Protein AF-A0A699ZR31-F1 (afdb_monomer)

Foldseek 3Di:
DDDDPDDDQPDFWKKWWFDDPPPDDTWIFDFQAWDADPVRFTKTKTFTWAFCCRAPCNPVGDRQEIATELDIDMDGPVRTPDIDTEHEDDDPPDPVCVVVVVVVVVVQVVQQVVCVVVVHDGHHYYYFHADRVVSDTHGDDPCSPVSSPSDDDDDPDQADQKFADPPQQFIDHNNDTAGAFDKDFADPCPCVVVVDDPPPPPDDDDDDDDDDDDDDDDDDDDDDDDDDDDDDDDDDDDPPPPPPPDDVVVVPPPDPDDDCVPDDGTWMWGFHGFDWDDDDPPDPPGTGGPDTDIGTDADLVNVHPVRNVVDDPPHD

Mean predicted aligned error: 16.95 Å

Nearest PDB structures (foldseek):
  3av6-assembly1_A  TM=6.105E-01  e=1.374E-11  Mus musculus
  4da4-assembly2_B  TM=6.032E-01  e=4.519E-11  Mus musculus
  6w8v-assembly1_B  TM=5.842E-01  e=1.573E-10  Mus musculus
  6w8w-assembly1_B  TM=5.924E-01  e=2.339E-10  Mus musculus
  3av4-assembly1_A  TM=5.944E-01  e=1.327E-10  Mus musculus

InterPro domains:
  IPR043151 Bromo adjacent homology (BAH) domain superfamily [G3DSA:2.30.30.490] (17-151)
  IPR043151 Bromo adjacent homology (BAH) domain superfamily [G3DSA:2.30.30.490] (169-316)

Solvent-accessible surface area (backbone atoms only — not comparable to full-atom values): 20179 Å² total; per-residue (Å²): 133,89,79,79,79,78,88,73,80,89,71,83,45,62,22,43,30,35,82,55,64,95,91,54,81,60,50,31,18,40,69,34,23,76,50,63,50,99,83,68,48,52,32,32,33,30,32,37,34,41,49,28,59,81,44,90,54,25,91,79,34,55,96,40,41,33,27,39,44,92,53,68,47,78,44,56,51,86,58,54,70,43,78,44,49,34,40,80,59,85,75,81,98,45,78,91,48,48,68,56,54,52,52,53,51,50,52,51,51,53,55,31,52,56,25,52,77,69,74,42,82,54,64,33,35,31,62,36,26,47,44,77,96,74,67,41,82,39,78,62,61,87,67,77,79,67,41,86,74,46,58,78,80,73,77,77,74,77,60,52,64,63,33,47,37,79,95,46,52,22,34,31,45,70,65,44,78,46,42,59,70,38,79,44,82,39,62,62,63,79,61,50,79,80,69,52,79,84,70,81,78,76,88,72,82,82,86,82,92,80,80,90,80,87,88,77,86,83,87,83,82,87,82,87,89,87,84,88,86,88,90,81,87,83,91,80,88,77,86,75,85,66,79,78,74,76,55,71,81,68,78,76,62,90,70,90,60,90,72,70,87,82,70,67,68,68,37,40,28,29,34,65,43,46,35,65,55,80,83,56,102,83,52,90,85,66,54,43,69,65,47,74,43,68,48,77,46,58,40,38,60,77,77,32,73,74,43,42,80,74,51,63,99,83,52,90

Organism: Haematococcus lacustris (NCBI:txid44745)

Structure (mmCIF, N/CA/C/O backbone):
data_AF-A0A699ZR31-F1
#
_entry.id   AF-A0A699ZR31-F1
#
loop_
_atom_site.group_PDB
_atom_site.id
_atom_site.type_symbol
_atom_site.label_atom_id
_atom_site.label_alt_id
_atom_site.label_comp_id
_atom_site.label_asym_id
_atom_site.label_entity_id
_atom_site.label_seq_id
_atom_site.pdbx_PDB_ins_code
_atom_site.Cartn_x
_atom_site.Cartn_y
_atom_site.Cartn_z
_atom_site.occupancy
_atom_site.B_iso_or_equiv
_atom_site.auth_seq_id
_atom_site.auth_comp_id
_atom_site.auth_asym_id
_atom_site.auth_atom_id
_atom_site.pdbx_PDB_model_num
ATOM 1 N N . GLY A 1 1 ? -6.402 33.933 21.204 1.00 29.50 1 GLY A N 1
ATOM 2 C CA . GLY A 1 1 ? -6.632 33.373 22.548 1.00 29.50 1 GLY A CA 1
ATOM 3 C C . GLY A 1 1 ? -6.640 31.871 22.426 1.00 29.50 1 GLY A C 1
ATOM 4 O O . GLY A 1 1 ? -7.483 31.347 21.717 1.00 29.50 1 GLY A O 1
ATOM 5 N N . VAL A 1 2 ? -5.643 31.205 23.001 1.00 32.38 2 VAL A N 1
ATOM 6 C CA . VAL A 1 2 ? -5.420 29.764 22.837 1.00 32.38 2 VAL A CA 1
ATOM 7 C C . VAL A 1 2 ? -6.314 29.024 23.829 1.00 32.38 2 VAL A C 1
ATOM 9 O O . VAL A 1 2 ? -6.055 29.036 25.029 1.00 32.38 2 VAL A O 1
ATOM 12 N N . GLY A 1 3 ? -7.396 28.427 23.333 1.00 27.72 3 GLY A N 1
ATOM 13 C CA . GLY A 1 3 ? -8.232 27.523 24.114 1.00 27.72 3 GLY A CA 1
ATOM 14 C C . GLY A 1 3 ? -7.560 26.158 24.217 1.00 27.72 3 GLY A C 1
ATOM 15 O O . GLY A 1 3 ? -7.532 25.410 23.243 1.00 27.72 3 GLY A O 1
ATOM 16 N N . GLN A 1 4 ? -7.011 25.850 25.391 1.00 27.86 4 GLN A N 1
ATOM 17 C CA . GLN A 1 4 ? -6.598 24.503 25.778 1.00 27.86 4 GLN A CA 1
ATOM 18 C C . GLN A 1 4 ? -7.805 23.558 25.720 1.00 27.86 4 GLN A C 1
ATOM 20 O O . GLN A 1 4 ? -8.707 23.644 26.550 1.00 27.86 4 GLN A O 1
ATOM 25 N N . LEU A 1 5 ? -7.796 22.612 24.781 1.00 34.84 5 LEU A N 1
ATOM 26 C CA . LEU A 1 5 ? -8.434 21.322 25.022 1.00 34.84 5 LEU A CA 1
ATOM 27 C C . LEU A 1 5 ? -7.479 20.538 25.923 1.00 34.84 5 LEU A C 1
ATOM 29 O O . LEU A 1 5 ? -6.328 20.293 25.563 1.00 34.84 5 LEU A O 1
ATOM 33 N N . GLY A 1 6 ? -7.935 20.262 27.142 1.00 26.97 6 GLY A N 1
ATOM 34 C CA . GLY A 1 6 ? -7.134 19.671 28.202 1.00 26.97 6 GLY A CA 1
ATOM 35 C C . GLY A 1 6 ? -6.465 18.352 27.809 1.00 26.97 6 GLY A C 1
ATOM 36 O O . GLY A 1 6 ? -7.077 17.480 27.202 1.00 26.97 6 GLY A O 1
ATOM 37 N N . GLY A 1 7 ? -5.206 18.228 28.233 1.00 29.88 7 GLY A N 1
ATOM 38 C CA . GLY A 1 7 ? -4.599 16.977 28.683 1.00 29.88 7 GLY A CA 1
ATOM 39 C C . GLY A 1 7 ? -4.535 15.820 27.689 1.00 29.88 7 GLY A C 1
ATOM 40 O O . GLY A 1 7 ? -5.303 14.873 27.807 1.00 29.88 7 GLY A O 1
ATOM 41 N N . ALA A 1 8 ? -3.559 15.872 26.780 1.00 26.31 8 ALA A N 1
ATOM 42 C CA . ALA A 1 8 ? -2.624 14.790 26.426 1.00 26.31 8 ALA A CA 1
ATOM 43 C C . ALA A 1 8 ? -2.130 14.988 24.986 1.00 26.31 8 ALA A C 1
ATOM 45 O O . ALA A 1 8 ? -2.915 15.158 24.057 1.00 26.31 8 ALA A O 1
ATOM 46 N N . CYS A 1 9 ? -0.813 14.933 24.814 1.00 27.88 9 CYS A N 1
ATOM 47 C CA . CYS A 1 9 ? -0.149 14.808 23.520 1.00 27.88 9 CYS A CA 1
ATOM 48 C C . CYS A 1 9 ? -0.797 13.657 22.710 1.00 27.88 9 CYS A C 1
ATOM 50 O O . CYS A 1 9 ? -0.996 12.587 23.295 1.00 27.88 9 CYS A O 1
ATOM 52 N N . PRO A 1 10 ? -1.136 13.804 21.412 1.00 36.28 10 PRO A N 1
ATOM 53 C CA . PRO A 1 10 ? -1.702 12.723 20.605 1.00 36.28 10 PRO A CA 1
ATOM 54 C C . PRO A 1 10 ? -0.587 11.758 20.170 1.00 36.28 10 PRO A C 1
ATOM 56 O O . PRO A 1 10 ? -0.308 11.571 18.992 1.00 36.28 10 PRO A O 1
ATOM 59 N N . ALA A 1 11 ? 0.094 11.160 21.143 1.00 35.00 11 ALA A N 1
ATOM 60 C CA . ALA A 1 11 ? 1.033 10.079 20.923 1.00 35.00 11 ALA A CA 1
ATOM 61 C C . ALA A 1 11 ? 0.248 8.763 20.974 1.00 35.00 11 ALA A C 1
ATOM 63 O O . ALA A 1 11 ? -0.214 8.381 22.040 1.00 35.00 11 ALA A O 1
ATOM 64 N N . GLN A 1 12 ? 0.096 8.113 19.816 1.00 39.59 12 GLN A N 1
ATOM 65 C CA . GLN A 1 12 ? -0.286 6.704 19.632 1.00 39.59 12 GLN A CA 1
ATOM 66 C C . GLN A 1 12 ? -1.601 6.235 20.304 1.00 39.59 12 GLN A C 1
ATOM 68 O O . GLN A 1 12 ? -1.727 6.136 21.517 1.00 39.59 12 GLN A O 1
ATOM 73 N N . GLY A 1 13 ? -2.575 5.817 19.485 1.00 40.84 13 GLY A N 1
ATOM 74 C CA . GLY A 1 13 ? -3.642 4.910 19.943 1.00 40.84 13 GLY A CA 1
ATOM 75 C C . GLY A 1 13 ? -5.073 5.450 19.987 1.00 40.84 13 GLY A C 1
ATOM 76 O O . GLY A 1 13 ? -5.959 4.783 20.522 1.00 40.84 13 GLY A O 1
ATOM 77 N N . ARG A 1 14 ? -5.341 6.628 19.410 1.00 52.25 14 ARG A N 1
ATOM 78 C CA . ARG A 1 14 ? -6.716 7.108 19.189 1.00 52.25 14 ARG A CA 1
ATOM 79 C C . ARG A 1 14 ? -7.137 6.821 17.753 1.00 52.25 14 ARG A C 1
ATOM 81 O O . ARG A 1 14 ? -6.579 7.394 16.818 1.00 52.25 14 ARG A O 1
ATOM 88 N N . CYS A 1 15 ? -8.101 5.918 17.601 1.00 57.34 15 CYS A N 1
ATOM 89 C CA . CYS A 1 15 ? -8.684 5.570 16.317 1.00 57.34 15 CYS A CA 1
ATOM 90 C C . CYS A 1 15 ? -10.017 6.303 16.133 1.00 57.34 15 CYS A C 1
ATOM 92 O O . CYS A 1 15 ? -10.806 6.457 17.064 1.00 57.34 15 CYS A O 1
ATOM 94 N N . TRP A 1 16 ? -10.203 6.830 14.935 1.00 73.56 16 TRP A N 1
ATOM 95 C CA . TRP A 1 16 ? -11.377 7.534 14.455 1.00 73.56 16 TRP A CA 1
ATOM 96 C C . TRP A 1 16 ? -12.433 6.544 13.971 1.00 73.56 16 TRP A C 1
ATOM 98 O O . TRP A 1 16 ? -12.073 5.493 13.448 1.00 73.56 16 TRP A O 1
ATOM 108 N N . THR A 1 17 ? -13.712 6.896 14.107 1.00 65.31 17 THR A N 1
ATOM 109 C CA . THR A 1 17 ? -14.836 6.166 13.503 1.00 65.31 17 THR A CA 1
ATOM 110 C C . THR A 1 17 ? -15.733 7.122 12.721 1.00 65.31 17 THR A C 1
ATOM 112 O O . THR A 1 17 ? -15.999 8.233 13.189 1.00 65.31 17 THR A O 1
ATOM 115 N N . HIS A 1 18 ? -16.220 6.686 11.560 1.00 56.81 18 HIS A N 1
ATOM 116 C CA . HIS A 1 18 ? -17.206 7.405 10.747 1.00 56.81 18 HIS A CA 1
ATOM 117 C C . HIS A 1 18 ? -18.495 6.594 10.620 1.00 56.81 18 HIS A C 1
ATOM 119 O O . HIS A 1 18 ? -18.428 5.367 10.474 1.00 56.81 18 HIS A O 1
ATOM 125 N N . PRO A 1 19 ? -19.672 7.239 10.636 1.00 54.34 19 PRO A N 1
ATOM 126 C CA . PRO A 1 19 ? -20.915 6.545 10.349 1.00 54.34 19 PRO A CA 1
ATOM 127 C C . PRO A 1 19 ? -20.984 6.192 8.856 1.00 54.34 19 PRO A C 1
ATOM 129 O O . PRO A 1 19 ? -20.661 7.007 7.995 1.00 54.34 19 PRO A O 1
ATOM 132 N N . VAL A 1 20 ? -21.423 4.979 8.531 1.00 58.03 20 VAL A N 1
ATOM 133 C CA . VAL A 1 20 ? -21.621 4.536 7.142 1.00 58.03 20 VAL A CA 1
ATOM 134 C C . VAL A 1 20 ? -23.099 4.187 6.931 1.00 58.03 20 VAL A C 1
ATOM 136 O O . VAL A 1 20 ? -23.840 3.974 7.893 1.00 58.03 20 VAL A O 1
ATOM 139 N N . GLN A 1 21 ? -23.551 4.193 5.672 1.00 50.06 21 GLN A N 1
ATOM 140 C CA . GLN A 1 21 ? -24.900 3.778 5.271 1.00 50.06 21 GLN A CA 1
ATOM 141 C C . GLN A 1 21 ? -25.250 2.386 5.838 1.00 50.06 21 GLN A C 1
ATOM 143 O O . GLN A 1 21 ? -24.371 1.543 6.028 1.00 50.06 21 GLN A O 1
ATOM 148 N N . GLN A 1 22 ? -26.539 2.142 6.116 1.00 41.38 22 GLN A N 1
ATOM 149 C CA . GLN A 1 22 ? -27.013 0.893 6.729 1.00 41.38 22 GLN A CA 1
ATOM 150 C C . GLN A 1 22 ? -26.474 -0.347 5.999 1.00 41.38 22 GLN A C 1
ATOM 152 O O . GLN A 1 22 ? -26.717 -0.528 4.808 1.00 41.38 22 GLN A O 1
ATOM 157 N N . GLY A 1 23 ? -25.773 -1.211 6.739 1.00 52.81 23 GLY A N 1
ATOM 158 C CA . GLY A 1 23 ? -25.235 -2.480 6.241 1.00 52.81 23 GLY A CA 1
ATOM 159 C C . GLY A 1 23 ? -23.750 -2.470 5.862 1.00 52.81 23 GLY A C 1
ATOM 160 O O . GLY A 1 23 ? -23.237 -3.522 5.492 1.00 52.81 23 GLY A O 1
ATOM 161 N N . GLN A 1 24 ? -23.046 -1.337 5.971 1.00 60.16 24 GLN A N 1
ATOM 162 C CA . GLN A 1 24 ? -21.591 -1.277 5.798 1.00 60.16 24 GLN A CA 1
ATOM 163 C C . GLN A 1 24 ? -20.848 -1.160 7.135 1.00 60.16 24 GLN A C 1
ATOM 165 O O . GLN A 1 24 ? -21.293 -0.500 8.074 1.00 60.16 24 GLN A O 1
ATOM 170 N N . GLU A 1 25 ? -19.695 -1.824 7.194 1.00 68.62 25 GLU A N 1
ATOM 171 C CA . GLU A 1 25 ? -18.727 -1.744 8.286 1.00 68.62 25 GLU A CA 1
ATOM 172 C C . GLU A 1 25 ? -18.271 -0.281 8.481 1.00 68.62 25 GLU A C 1
ATOM 174 O O . GLU A 1 25 ? -17.916 0.367 7.493 1.00 68.62 25 GLU A O 1
ATOM 179 N N . PRO A 1 26 ? -18.271 0.264 9.715 1.00 82.19 26 PRO A N 1
ATOM 180 C CA . PRO A 1 26 ? -17.892 1.654 9.936 1.00 82.19 26 PRO A CA 1
ATOM 181 C C . PRO A 1 26 ? -16.422 1.892 9.580 1.00 82.19 26 PRO A C 1
ATOM 183 O O . PRO A 1 26 ? -15.545 1.111 9.971 1.00 82.19 26 PRO A O 1
ATOM 186 N N . GLU A 1 27 ? -16.142 2.990 8.874 1.00 88.38 27 GLU A N 1
ATOM 187 C CA . GLU A 1 27 ? -14.765 3.367 8.555 1.00 88.38 27 GLU A CA 1
ATOM 188 C C . GLU A 1 27 ? -14.011 3.674 9.843 1.00 88.38 27 GLU A C 1
ATOM 190 O O . GLU A 1 27 ? -14.521 4.338 10.753 1.00 88.38 27 GLU A O 1
ATOM 195 N N . ARG A 1 28 ? -12.779 3.176 9.908 1.00 91.56 28 ARG A N 1
ATOM 196 C CA . ARG A 1 28 ? -11.874 3.379 11.030 1.00 91.56 28 ARG A CA 1
ATOM 197 C C . ARG A 1 28 ? -10.557 3.920 10.519 1.00 91.56 28 ARG A C 1
ATOM 199 O O . ARG A 1 28 ? -10.150 3.638 9.396 1.00 91.56 28 ARG A O 1
ATOM 206 N N . GLY A 1 29 ? -9.861 4.688 11.344 1.00 92.44 29 GLY A N 1
ATOM 207 C CA . GLY A 1 29 ? -8.558 5.191 10.937 1.00 92.44 29 GLY A CA 1
ATOM 208 C C . GLY A 1 29 ? -7.736 5.808 12.050 1.00 92.44 29 GLY A C 1
ATOM 209 O O . GLY A 1 29 ? -8.236 6.073 13.138 1.00 92.44 29 GLY A O 1
ATOM 210 N N . LEU A 1 30 ? -6.451 6.016 11.799 1.00 91.56 30 LEU A N 1
ATOM 211 C CA . LEU A 1 30 ? -5.552 6.715 12.710 1.00 91.56 30 LEU A CA 1
ATOM 212 C C . LEU A 1 30 ? -5.557 8.201 12.373 1.00 91.56 30 LEU A C 1
ATOM 214 O O . LEU A 1 30 ? -5.392 8.571 11.213 1.00 91.56 30 LEU A O 1
ATOM 218 N N . VAL A 1 31 ? -5.718 9.053 13.383 1.00 91.06 31 VAL A N 1
ATOM 219 C CA . VAL A 1 31 ? -5.594 10.503 13.194 1.00 91.06 31 VAL A CA 1
ATOM 220 C C . VAL A 1 31 ? -4.148 10.833 12.822 1.00 91.06 31 VAL A C 1
ATOM 222 O O . VAL A 1 31 ? -3.224 10.498 13.561 1.00 91.06 31 VAL A O 1
ATOM 225 N N . VAL A 1 32 ? -3.971 11.483 11.673 1.00 90.44 32 VAL A N 1
ATOM 226 C CA . VAL A 1 32 ? -2.674 11.917 11.140 1.00 90.44 32 VAL A CA 1
ATOM 227 C C . VAL A 1 32 ? -2.426 13.382 11.467 1.00 90.44 32 VAL A C 1
ATOM 229 O O . VAL A 1 32 ? -1.386 13.729 12.020 1.00 90.44 32 VAL A O 1
ATOM 232 N N . SER A 1 33 ? -3.399 14.241 11.159 1.00 90.69 33 SER A N 1
ATOM 233 C CA . SER A 1 33 ? -3.297 15.683 11.373 1.00 90.69 33 SER A CA 1
ATOM 234 C C . SER A 1 33 ? -4.668 16.297 11.657 1.00 90.69 33 SER A C 1
ATOM 236 O O . SER A 1 33 ? -5.699 15.775 11.231 1.00 90.69 33 SER A O 1
ATOM 238 N N . LEU A 1 34 ? -4.677 17.412 12.384 1.00 92.12 34 LEU A N 1
ATOM 239 C CA . LEU A 1 34 ? -5.849 18.242 12.658 1.00 92.12 34 LEU A CA 1
ATOM 240 C C . LEU A 1 34 ? -5.527 19.661 12.203 1.00 92.12 34 LEU A C 1
ATOM 242 O O . LEU A 1 34 ? -4.498 20.209 12.595 1.00 92.12 34 LEU A O 1
ATOM 246 N N . PHE A 1 35 ? -6.396 20.260 11.397 1.00 91.69 35 PHE A N 1
ATOM 247 C CA . PHE A 1 35 ? -6.149 21.581 10.822 1.00 91.69 35 PHE A CA 1
ATOM 248 C C . PHE A 1 35 ? -7.455 22.341 10.575 1.00 91.69 35 PHE A C 1
ATOM 250 O O . PHE A 1 35 ? -8.548 21.803 10.749 1.00 91.69 35 PHE A O 1
ATOM 257 N N . GLN A 1 36 ? -7.337 23.614 10.207 1.00 95.31 36 GLN A N 1
ATOM 258 C CA . GLN A 1 36 ? -8.435 24.400 9.653 1.00 95.31 36 GLN A CA 1
ATOM 259 C C . GLN A 1 36 ? -8.143 24.677 8.186 1.00 95.31 36 GLN A C 1
ATOM 261 O O . GLN A 1 36 ? -6.998 24.969 7.836 1.00 95.31 36 GLN A O 1
ATOM 266 N N . ASP A 1 37 ? -9.153 24.550 7.335 1.00 92.19 37 ASP A N 1
ATOM 267 C CA . ASP A 1 37 ? -9.020 24.942 5.937 1.00 92.19 37 ASP A CA 1
ATOM 268 C C . ASP A 1 37 ? -9.179 26.465 5.758 1.00 92.19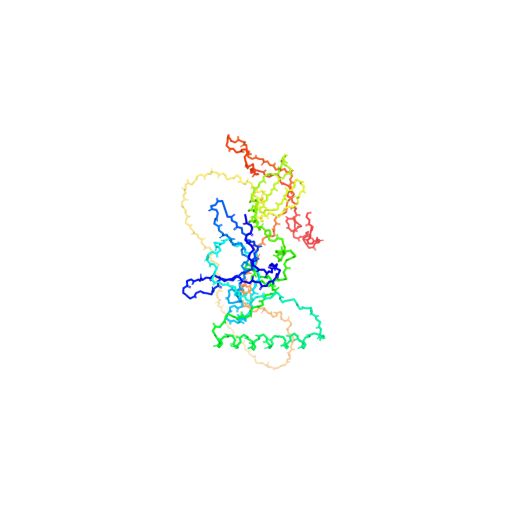 37 ASP A C 1
ATOM 270 O O . ASP A 1 37 ? -9.367 27.218 6.717 1.00 92.19 37 ASP A O 1
ATOM 274 N N . ALA A 1 38 ? -9.104 26.935 4.511 1.00 92.69 38 ALA A N 1
ATOM 275 C CA . ALA A 1 38 ? -9.246 28.354 4.183 1.00 92.69 38 ALA A CA 1
ATOM 276 C C . ALA A 1 38 ? -10.633 28.939 4.522 1.00 92.69 38 ALA A C 1
ATOM 278 O O . ALA A 1 38 ? -10.783 30.157 4.551 1.00 92.69 38 ALA A O 1
ATOM 279 N N . SER A 1 39 ? -11.635 28.090 4.771 1.00 94.12 39 SER A N 1
ATOM 280 C CA . SER A 1 39 ? -12.981 28.483 5.196 1.00 94.12 39 SER A CA 1
ATOM 281 C C . SER A 1 39 ? -13.166 28.450 6.720 1.00 94.12 39 SER A C 1
ATOM 283 O O . SER A 1 39 ? -14.286 28.573 7.207 1.00 94.12 39 SER A O 1
ATOM 285 N N . GLU A 1 40 ? -12.072 28.285 7.475 1.00 93.75 40 GLU A N 1
ATOM 286 C CA . GLU A 1 40 ? -12.044 28.107 8.934 1.00 93.75 40 GLU A CA 1
ATOM 287 C C . GLU A 1 40 ? -12.742 26.825 9.429 1.00 93.75 40 GLU A C 1
ATOM 289 O O . GLU A 1 40 ? -12.925 26.620 10.639 1.00 93.75 40 GLU A O 1
ATOM 294 N N . GLN A 1 41 ? -13.087 25.908 8.520 1.00 95.75 41 GLN A N 1
ATOM 295 C CA . GLN A 1 41 ? -13.695 24.636 8.874 1.00 95.75 41 GLN A CA 1
ATOM 296 C C . GLN A 1 41 ? -12.646 23.721 9.511 1.00 95.75 41 GLN A C 1
ATOM 298 O O . GLN A 1 41 ? -11.534 23.567 9.010 1.00 95.75 41 GLN A O 1
ATOM 303 N N . LYS A 1 42 ? -12.993 23.100 10.645 1.00 96.44 42 LYS A N 1
ATOM 304 C CA . LYS A 1 42 ? -12.117 22.143 11.336 1.00 96.44 42 LYS A CA 1
ATOM 305 C C . LYS A 1 42 ? -12.093 20.824 10.572 1.00 96.44 42 LYS A C 1
ATOM 307 O O . LYS A 1 42 ? -13.133 20.181 10.428 1.00 96.44 42 LYS A O 1
ATOM 312 N N . MET A 1 43 ?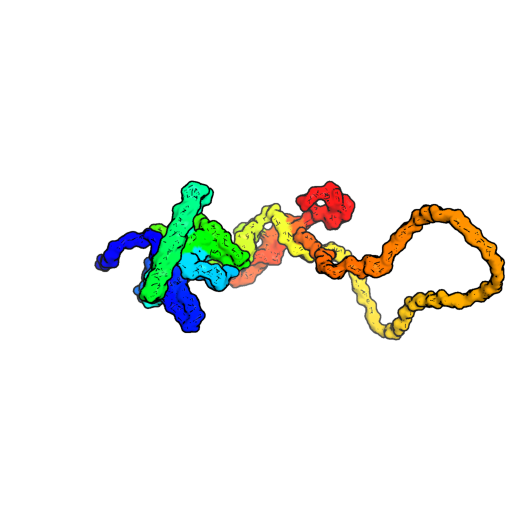 -10.903 20.399 10.175 1.00 95.38 43 MET A N 1
ATOM 313 C CA . MET A 1 43 ? -10.655 19.201 9.386 1.00 95.38 43 MET A CA 1
ATOM 314 C C . MET A 1 43 ? -9.763 18.223 10.148 1.00 95.38 43 MET A C 1
ATOM 316 O O . MET A 1 43 ? -8.937 18.606 10.982 1.00 95.38 43 MET A O 1
ATOM 320 N N . VAL A 1 44 ? -9.924 16.943 9.835 1.00 93.06 44 VAL A N 1
ATOM 321 C CA . VAL A 1 44 ? -9.055 15.863 10.284 1.00 93.06 44 VAL A CA 1
ATOM 322 C C . VAL A 1 44 ? -8.552 15.094 9.074 1.00 93.06 44 VAL A C 1
ATOM 324 O O . VAL A 1 44 ? -9.321 14.723 8.189 1.00 93.06 44 VAL A O 1
ATOM 327 N N . GLN A 1 45 ? -7.248 14.855 9.041 1.00 92.44 45 GLN A N 1
ATOM 328 C CA . GLN A 1 45 ? -6.640 13.904 8.131 1.00 92.44 45 GLN A CA 1
ATOM 329 C C . GLN A 1 45 ? -6.490 12.564 8.849 1.00 92.44 45 GLN A C 1
ATOM 331 O O . GLN A 1 45 ? -5.952 12.504 9.959 1.00 92.44 45 GLN A O 1
ATOM 336 N N . VAL A 1 46 ? -6.969 11.495 8.223 1.00 91.62 46 VAL A N 1
ATOM 337 C CA . VAL A 1 46 ? -7.065 10.159 8.807 1.00 91.62 46 VAL A CA 1
ATOM 338 C C . VAL A 1 46 ? -6.427 9.144 7.867 1.00 91.62 46 VAL A C 1
ATOM 340 O O . VAL A 1 46 ? -6.775 9.089 6.692 1.00 91.62 46 VAL A O 1
ATOM 343 N N . ARG A 1 47 ? -5.523 8.306 8.381 1.00 91.62 47 ARG A N 1
ATOM 344 C CA . ARG A 1 47 ? -5.030 7.116 7.676 1.00 91.62 47 ARG A CA 1
ATOM 345 C C . ARG A 1 47 ? -6.015 5.979 7.889 1.00 91.62 47 ARG A C 1
ATOM 347 O O . ARG A 1 47 ? -6.239 5.593 9.037 1.00 91.62 47 ARG A O 1
ATOM 354 N N . LEU A 1 48 ? -6.583 5.440 6.817 1.00 92.12 48 LEU A N 1
ATOM 355 C CA . LEU A 1 48 ? -7.607 4.410 6.931 1.00 92.12 48 LEU A CA 1
ATOM 356 C C . LEU A 1 48 ? -7.027 3.097 7.463 1.00 92.12 48 LEU A C 1
ATOM 358 O O . LEU A 1 48 ? -5.930 2.660 7.092 1.00 92.12 48 LEU A O 1
ATOM 362 N N . LEU A 1 49 ? -7.800 2.476 8.344 1.00 94.44 49 LEU A N 1
ATOM 363 C CA . LEU A 1 49 ? -7.597 1.128 8.837 1.00 94.44 49 LEU A CA 1
ATOM 364 C C . LEU A 1 49 ? -8.730 0.253 8.303 1.00 94.44 49 LEU A C 1
ATOM 366 O O . LEU A 1 49 ? -9.901 0.569 8.505 1.00 94.44 49 LEU A O 1
ATOM 370 N N . LEU A 1 50 ? -8.382 -0.855 7.656 1.00 94.38 50 LEU A N 1
ATOM 371 C CA . LEU A 1 50 ? -9.363 -1.819 7.170 1.00 94.38 50 LEU A CA 1
ATOM 372 C C . LEU A 1 50 ? -9.645 -2.869 8.230 1.00 94.38 50 LEU A C 1
ATOM 374 O O . LEU A 1 50 ? -8.720 -3.411 8.834 1.00 94.38 50 LEU A O 1
ATOM 378 N N . HIS A 1 51 ? -10.918 -3.189 8.421 1.00 94.38 51 HIS A N 1
ATOM 379 C CA . HIS A 1 51 ? -11.294 -4.387 9.152 1.00 94.38 51 HIS A CA 1
ATOM 380 C C . HIS A 1 51 ? -10.918 -5.632 8.342 1.00 94.38 51 HIS A C 1
ATOM 382 O O . HIS A 1 51 ? -10.899 -5.598 7.109 1.00 94.38 51 HIS A O 1
ATOM 388 N N . GLY A 1 52 ? -10.615 -6.748 9.008 1.00 93.75 52 GLY A N 1
ATOM 389 C CA . GLY A 1 52 ? -10.205 -7.958 8.299 1.00 93.75 52 GLY A CA 1
ATOM 390 C C . GLY A 1 52 ? -11.265 -8.505 7.333 1.00 93.75 52 GLY A C 1
ATOM 391 O O . GLY A 1 52 ? -10.888 -9.056 6.298 1.00 93.75 52 GLY A O 1
ATOM 392 N N . SER A 1 53 ? -12.555 -8.243 7.581 1.00 93.25 53 SER A N 1
ATOM 393 C CA . SER A 1 53 ? -13.660 -8.554 6.654 1.00 93.25 53 SER A CA 1
ATOM 394 C C . SER A 1 53 ? -13.537 -7.858 5.293 1.00 93.25 53 SER A C 1
ATOM 396 O O . SER A 1 53 ? -14.048 -8.354 4.292 1.00 93.25 53 SER A O 1
ATOM 398 N N . GLN A 1 54 ? -12.827 -6.729 5.240 1.00 92.81 54 GLN A N 1
ATOM 399 C CA . GLN A 1 54 ? -12.579 -5.936 4.033 1.00 92.81 54 GLN A CA 1
ATOM 400 C C . GLN A 1 54 ? -11.289 -6.365 3.307 1.00 92.81 54 GLN A C 1
ATOM 402 O O . GLN A 1 54 ? -10.899 -5.763 2.307 1.00 92.81 54 GLN A O 1
ATOM 407 N N . THR A 1 55 ? -10.605 -7.396 3.810 1.00 94.62 55 THR A N 1
ATOM 408 C CA . THR A 1 55 ? -9.394 -7.974 3.214 1.00 94.62 55 THR A CA 1
ATOM 409 C C . THR A 1 55 ? -9.691 -9.334 2.579 1.00 94.62 55 THR A C 1
ATOM 411 O O . THR A 1 55 ? -10.814 -9.830 2.639 1.00 94.62 55 THR A O 1
ATOM 414 N N . VAL A 1 56 ? -8.667 -9.992 2.023 1.00 95.12 56 VAL A N 1
ATOM 415 C CA . VAL A 1 56 ? -8.770 -11.390 1.559 1.00 95.12 56 VAL A CA 1
ATOM 416 C C . VAL A 1 56 ? -9.171 -12.393 2.654 1.00 95.12 56 VAL A C 1
ATOM 418 O O . VAL A 1 56 ? -9.525 -13.518 2.316 1.00 95.12 56 VAL A O 1
ATOM 421 N N . LEU A 1 57 ? -9.114 -12.021 3.941 1.00 95.31 57 LEU A N 1
ATOM 422 C CA . LEU A 1 57 ? -9.539 -12.886 5.051 1.00 95.31 57 LEU A CA 1
ATOM 423 C C . LEU A 1 57 ? -11.062 -13.034 5.145 1.00 95.31 57 LEU A C 1
ATOM 425 O O . LEU A 1 57 ? -11.528 -14.072 5.608 1.00 95.31 57 LEU A O 1
ATOM 429 N N . GLY A 1 58 ? -11.822 -12.020 4.718 1.00 93.19 58 GLY A N 1
ATOM 430 C CA . GLY A 1 58 ? -13.281 -12.049 4.751 1.00 93.19 58 GLY A CA 1
ATOM 431 C C . GLY A 1 58 ? -13.850 -12.367 6.138 1.00 93.19 58 GLY A C 1
ATOM 432 O O . GLY A 1 58 ? -13.420 -11.825 7.153 1.00 93.19 58 GLY A O 1
ATOM 433 N N . ASP A 1 59 ? -14.822 -13.268 6.174 1.00 92.88 59 ASP A N 1
ATOM 434 C CA . ASP A 1 59 ? -15.544 -13.713 7.370 1.00 92.88 59 ASP A CA 1
ATOM 435 C C . ASP A 1 59 ? -14.686 -14.485 8.386 1.00 92.88 59 ASP A C 1
ATOM 437 O O . ASP A 1 59 ? -15.088 -14.639 9.536 1.00 92.88 59 ASP A O 1
ATOM 441 N N . VAL A 1 60 ? -13.495 -14.942 7.990 1.00 95.00 60 VAL A N 1
ATOM 442 C CA . VAL A 1 60 ? -12.548 -15.637 8.880 1.00 95.00 60 VAL A CA 1
ATOM 443 C C . VAL A 1 60 ? -11.706 -14.647 9.698 1.00 95.00 60 VAL A C 1
ATOM 445 O O . VAL A 1 60 ? -10.950 -15.042 10.588 1.00 95.00 60 VAL A O 1
ATOM 448 N N . ALA A 1 61 ? -11.798 -13.350 9.398 1.00 94.19 61 ALA A N 1
ATOM 449 C CA . ALA A 1 61 ? -11.070 -12.323 10.121 1.00 94.19 61 ALA A CA 1
ATOM 450 C C . ALA A 1 61 ? -11.475 -12.225 11.599 1.00 94.19 61 ALA A C 1
ATOM 452 O O . ALA A 1 61 ? -12.622 -12.443 11.975 1.00 94.19 61 ALA A O 1
ATOM 453 N N . SER A 1 62 ? -10.522 -11.814 12.437 1.00 92.88 62 SER A N 1
ATOM 454 C CA . SER A 1 62 ? -10.821 -11.413 13.811 1.00 92.88 62 SER A CA 1
ATOM 455 C C . SER A 1 62 ? -11.574 -10.084 13.824 1.00 92.88 62 SER A C 1
ATOM 457 O O . SER A 1 62 ? -11.079 -9.107 13.264 1.00 92.88 62 SER A O 1
ATOM 459 N N . ASP A 1 63 ? -12.674 -10.018 14.576 1.00 91.81 63 ASP A N 1
ATOM 460 C CA . ASP A 1 63 ? -13.497 -8.808 14.756 1.00 91.81 63 ASP A CA 1
ATOM 461 C C . ASP A 1 63 ? -12.737 -7.616 15.379 1.00 91.81 63 ASP A C 1
ATOM 463 O O . ASP A 1 63 ? -13.205 -6.476 15.389 1.00 91.81 63 ASP A O 1
ATOM 467 N N . SER A 1 64 ? -11.575 -7.886 15.979 1.00 93.88 64 SER A N 1
ATOM 468 C CA . SER A 1 64 ? -10.735 -6.906 16.669 1.00 93.88 64 SER A CA 1
ATOM 469 C C . SER A 1 64 ? -9.426 -6.582 15.944 1.00 93.88 64 SER A C 1
ATOM 471 O O . SER A 1 64 ? -8.684 -5.720 16.420 1.00 93.88 64 SER A O 1
ATOM 473 N N . GLU A 1 65 ? -9.112 -7.241 14.820 1.00 94.62 65 GLU A N 1
ATOM 474 C CA . GLU A 1 65 ? -7.886 -6.964 14.057 1.00 94.62 65 GLU A CA 1
ATOM 475 C C . GLU A 1 65 ? -8.173 -6.004 12.898 1.00 94.62 65 GLU A C 1
ATOM 477 O O . GLU A 1 65 ? -9.051 -6.221 12.061 1.00 94.62 65 GLU A O 1
ATOM 482 N N . LEU A 1 66 ? -7.400 -4.922 12.862 1.00 95.50 66 LEU A N 1
ATOM 483 C CA . LEU A 1 66 ? -7.403 -3.919 11.812 1.00 95.50 66 LEU A CA 1
ATOM 484 C C . LEU A 1 66 ? -6.069 -3.933 11.057 1.00 95.50 66 LEU A C 1
ATOM 486 O O . LEU A 1 66 ? -5.010 -4.260 11.602 1.00 95.50 66 LEU A O 1
ATOM 490 N N . PHE A 1 67 ? -6.108 -3.499 9.804 1.00 95.50 67 PHE A N 1
ATOM 491 C CA . PHE A 1 67 ? -4.961 -3.479 8.909 1.00 95.50 67 PHE A CA 1
ATOM 492 C C . PHE A 1 67 ? -4.669 -2.067 8.428 1.00 95.50 67 PHE A C 1
ATOM 494 O O . PHE A 1 67 ? -5.562 -1.343 7.991 1.00 95.50 67 PHE A O 1
ATOM 501 N N . VAL A 1 68 ? -3.401 -1.672 8.517 1.00 94.75 68 VAL A N 1
ATOM 502 C CA . VAL A 1 68 ? -2.953 -0.343 8.095 1.00 94.75 68 VAL A CA 1
ATOM 503 C C . VAL A 1 68 ? -2.976 -0.263 6.574 1.00 94.75 68 VAL A C 1
ATOM 505 O O . VAL A 1 68 ? -2.553 -1.205 5.908 1.00 94.75 68 VAL A O 1
ATOM 508 N N . THR A 1 69 ? -3.417 0.869 6.028 1.00 92.25 69 THR A N 1
ATOM 509 C CA . THR A 1 69 ? -3.369 1.148 4.587 1.00 92.25 69 THR A CA 1
ATOM 510 C C . THR A 1 69 ? -2.515 2.377 4.273 1.00 92.25 69 THR A C 1
ATOM 512 O O . THR A 1 69 ? -2.182 3.185 5.149 1.00 92.25 69 THR A O 1
ATOM 515 N N . GLU A 1 70 ? -2.149 2.528 3.000 1.00 88.44 70 GLU A N 1
ATOM 516 C CA . GLU A 1 70 ? -1.526 3.751 2.485 1.00 88.44 70 GLU A CA 1
ATOM 517 C C . GLU A 1 70 ? -2.540 4.885 2.317 1.00 88.44 70 GLU A C 1
ATOM 519 O O . GLU A 1 70 ? -2.140 6.048 2.302 1.00 88.44 70 GLU A O 1
ATOM 524 N N . GLU A 1 71 ? -3.832 4.555 2.267 1.00 89.12 71 GLU A N 1
ATOM 525 C CA . GLU A 1 71 ? -4.907 5.504 2.029 1.00 89.12 71 GLU A CA 1
ATOM 526 C C . GLU A 1 71 ? -5.054 6.485 3.194 1.00 89.12 71 GLU A C 1
ATOM 528 O O . GLU A 1 71 ? -5.156 6.114 4.370 1.00 89.12 71 GLU A O 1
ATOM 533 N N . VAL A 1 72 ? -5.046 7.766 2.841 1.00 90.81 72 VAL A N 1
ATOM 534 C CA . VAL A 1 72 ? -5.244 8.882 3.754 1.00 90.81 72 VAL A CA 1
ATOM 535 C C . VAL A 1 72 ? -6.394 9.712 3.212 1.00 90.81 72 VAL A C 1
ATOM 537 O O . VAL A 1 72 ? -6.414 10.062 2.037 1.00 90.81 72 VAL A O 1
ATOM 540 N N . VAL A 1 73 ? -7.354 10.028 4.071 1.00 91.75 73 VAL A N 1
ATOM 541 C CA . VAL A 1 73 ? -8.528 10.822 3.716 1.00 91.75 73 VAL A CA 1
ATOM 542 C C . VAL A 1 73 ? -8.617 12.053 4.599 1.00 91.75 73 VAL A C 1
ATOM 544 O O . VAL A 1 73 ? -8.211 12.040 5.761 1.00 91.75 73 VAL A O 1
ATOM 547 N N . VAL A 1 74 ? -9.176 13.125 4.050 1.00 93.00 74 VAL A N 1
ATOM 548 C CA . VAL A 1 74 ? -9.537 14.326 4.804 1.00 93.00 74 VAL A CA 1
ATOM 549 C C . VAL A 1 74 ? -11.047 14.330 5.011 1.00 93.00 74 VAL A C 1
ATOM 551 O O . VAL A 1 74 ? -11.817 14.075 4.078 1.00 93.00 74 VAL A O 1
ATOM 554 N N . ARG A 1 75 ? -11.473 14.607 6.243 1.00 92.75 75 ARG A N 1
ATOM 555 C CA . ARG A 1 75 ? -12.882 14.706 6.636 1.00 92.75 75 ARG A CA 1
ATOM 556 C C . ARG A 1 75 ? -13.106 15.928 7.527 1.00 92.75 75 ARG A C 1
ATOM 558 O O . ARG A 1 75 ? -12.203 16.301 8.281 1.00 92.75 75 ARG A O 1
ATOM 565 N N . PRO A 1 76 ? -14.292 16.551 7.489 1.00 94.56 76 PRO A N 1
ATOM 566 C CA . PRO A 1 76 ? -14.721 17.470 8.530 1.00 94.56 76 PRO A CA 1
ATOM 567 C C . PRO A 1 76 ? -14.632 16.823 9.913 1.00 94.56 76 PRO A C 1
ATOM 569 O O . PRO A 1 76 ? -15.114 15.714 10.133 1.00 94.56 76 PRO A O 1
ATOM 572 N N . LEU A 1 77 ? -14.081 17.541 10.890 1.00 93.94 77 LEU A N 1
ATOM 573 C CA . LEU A 1 77 ? -14.006 17.053 12.270 1.00 93.94 77 LEU A CA 1
ATOM 574 C C . LEU A 1 77 ? -15.406 16.823 12.877 1.00 93.94 77 LEU A C 1
ATOM 576 O O . LEU A 1 77 ? -15.561 16.035 13.802 1.00 93.94 77 LEU A O 1
ATOM 580 N N . ALA A 1 78 ? -16.435 17.494 12.353 1.00 91.88 78 ALA A N 1
ATOM 581 C CA . ALA A 1 78 ? -17.821 17.307 12.778 1.00 91.88 78 ALA A CA 1
ATOM 582 C C . ALA A 1 78 ? -18.415 15.939 12.379 1.00 91.88 78 ALA A C 1
ATOM 584 O O . ALA A 1 78 ? -19.395 15.519 12.983 1.00 91.88 78 ALA A O 1
ATOM 585 N N . GLU A 1 79 ? -17.831 15.241 11.398 1.00 89.69 79 GLU A N 1
ATOM 586 C CA . GLU A 1 79 ? -18.307 13.931 10.918 1.00 89.69 79 GLU A CA 1
ATOM 587 C C . GLU A 1 79 ? -17.728 12.749 11.716 1.00 89.69 79 GLU A C 1
ATOM 589 O O . GLU A 1 79 ? -18.076 11.590 11.489 1.00 89.69 79 GLU A O 1
ATOM 594 N N . VAL A 1 80 ? -16.840 13.018 12.676 1.00 88.25 80 VAL A N 1
ATOM 595 C CA . VAL A 1 80 ? -16.269 11.989 13.548 1.00 88.25 80 VAL A CA 1
ATOM 596 C C . VAL A 1 80 ? -17.349 11.464 14.496 1.00 88.25 80 VAL A C 1
ATOM 598 O O . VAL A 1 80 ? -17.760 12.172 15.412 1.00 88.25 80 VAL A O 1
ATOM 601 N N . ALA A 1 81 ? -17.765 10.205 14.327 1.00 86.94 81 ALA A N 1
ATOM 602 C CA . ALA A 1 81 ? -18.760 9.575 15.201 1.00 86.94 81 ALA A CA 1
ATOM 603 C C . ALA A 1 81 ? -18.237 9.383 16.630 1.00 86.94 81 ALA A C 1
ATOM 605 O O . ALA A 1 81 ? -18.988 9.480 17.600 1.00 86.94 81 ALA A O 1
ATOM 606 N N . GLY A 1 82 ? -16.943 9.108 16.771 1.00 86.12 82 GLY A N 1
ATOM 607 C CA . GLY A 1 82 ? -16.323 8.906 18.068 1.00 86.12 82 GLY A CA 1
ATOM 608 C C . GLY A 1 82 ? -14.898 8.391 17.978 1.00 86.12 82 GLY A C 1
ATOM 609 O O . GLY A 1 82 ? -14.365 8.117 16.897 1.00 86.12 82 GLY A O 1
ATOM 610 N N . LEU A 1 83 ? -14.289 8.257 19.152 1.00 87.88 83 LEU A N 1
ATOM 611 C CA . LEU A 1 83 ? -12.973 7.659 19.319 1.00 87.88 83 LEU A CA 1
ATOM 612 C C . LEU A 1 83 ? -13.120 6.213 19.784 1.00 87.88 83 LEU A C 1
ATOM 614 O O . LEU A 1 83 ? -13.886 5.928 20.705 1.00 87.88 83 LEU A O 1
ATOM 618 N N . CYS A 1 84 ? -12.340 5.315 19.195 1.00 87.31 84 CYS A N 1
ATOM 619 C CA . CYS A 1 84 ? -12.176 3.951 19.673 1.00 87.31 84 CYS A CA 1
ATOM 620 C C . CYS A 1 84 ? -10.714 3.667 20.037 1.00 87.31 84 CYS A C 1
ATOM 622 O O . CYS A 1 84 ? -9.784 4.392 19.663 1.00 87.31 84 CYS A O 1
ATOM 624 N N . HIS A 1 85 ? -10.527 2.616 20.831 1.00 90.19 85 HIS A N 1
ATOM 625 C CA . HIS A 1 85 ? -9.209 2.178 21.259 1.00 90.19 85 HIS A CA 1
ATOM 626 C C . HIS A 1 85 ? -8.603 1.267 20.194 1.00 90.19 85 HIS A C 1
ATOM 628 O O . HIS A 1 85 ? -9.183 0.226 19.891 1.00 90.19 85 HIS A O 1
ATOM 634 N N . ALA A 1 86 ? -7.439 1.639 19.662 1.00 91.69 86 ALA A N 1
ATOM 635 C CA . ALA A 1 86 ? -6.679 0.790 18.754 1.00 91.69 86 ALA A CA 1
ATOM 636 C C . ALA A 1 86 ? -5.190 0.844 19.096 1.00 91.69 86 ALA A C 1
ATOM 638 O O . ALA A 1 86 ? -4.613 1.932 19.149 1.00 91.69 86 ALA A O 1
ATOM 639 N N . GLN A 1 87 ? -4.551 -0.310 19.277 1.00 92.00 87 GLN A N 1
ATOM 640 C CA . GLN A 1 87 ? -3.136 -0.386 19.640 1.00 92.00 87 GLN A CA 1
ATOM 641 C C . GLN A 1 87 ? -2.294 -1.051 18.548 1.00 92.00 87 GLN A C 1
ATOM 643 O O . GLN A 1 87 ? -2.661 -2.094 18.004 1.00 92.00 87 GLN A O 1
ATOM 648 N N . LEU A 1 88 ? -1.125 -0.464 18.270 1.00 91.94 88 LEU A N 1
ATOM 649 C CA . LEU A 1 88 ? -0.109 -1.101 17.442 1.00 91.94 88 LEU A CA 1
ATOM 650 C C . LEU A 1 88 ? 0.450 -2.320 18.184 1.00 91.94 88 LEU A C 1
ATOM 652 O O . LEU A 1 88 ? 1.103 -2.179 19.219 1.00 91.94 88 LEU A O 1
ATOM 656 N N . LEU A 1 89 ? 0.227 -3.511 17.638 1.00 92.06 89 LEU A N 1
ATOM 657 C CA . LEU A 1 89 ? 0.718 -4.756 18.206 1.00 92.06 89 LEU A CA 1
ATOM 658 C C . LEU A 1 89 ? 2.051 -5.150 17.564 1.00 92.06 89 LEU A C 1
ATOM 660 O O . LEU A 1 89 ? 2.094 -5.790 16.514 1.00 92.06 89 LEU A O 1
ATOM 664 N N . GLN A 1 90 ? 3.150 -4.801 18.230 1.00 86.25 90 GLN A N 1
ATOM 665 C CA . GLN A 1 90 ? 4.489 -5.271 17.879 1.00 86.25 90 GLN A CA 1
ATOM 666 C C . GLN A 1 90 ? 4.928 -6.363 18.849 1.00 86.25 90 GLN A C 1
ATOM 668 O O . GLN A 1 90 ? 5.063 -6.131 20.046 1.00 86.25 90 GLN A O 1
ATOM 673 N N . ARG A 1 91 ? 5.156 -7.566 18.319 1.00 87.12 91 ARG A N 1
ATOM 674 C CA . ARG A 1 91 ? 5.603 -8.722 19.097 1.00 87.12 91 ARG A CA 1
ATOM 675 C C . ARG A 1 91 ? 6.885 -9.276 18.492 1.00 87.12 91 ARG A C 1
ATOM 677 O O . ARG A 1 91 ? 6.857 -9.701 17.334 1.00 87.12 91 ARG A O 1
ATOM 684 N N . PRO A 1 92 ? 8.003 -9.294 19.231 1.00 84.88 92 PRO A N 1
ATOM 685 C CA . PRO A 1 92 ? 9.206 -9.939 18.744 1.00 84.88 92 PRO A CA 1
ATOM 686 C C . PRO A 1 92 ? 8.970 -11.452 18.661 1.00 84.88 92 PRO A C 1
ATOM 688 O O . PRO A 1 92 ? 8.300 -12.057 19.503 1.00 84.88 92 PRO A O 1
ATOM 691 N N . TRP A 1 93 ? 9.518 -12.087 17.626 1.00 83.75 93 TRP A N 1
ATOM 692 C CA . TRP A 1 93 ? 9.378 -13.528 17.426 1.00 83.75 93 TRP A CA 1
ATOM 693 C C . TRP A 1 93 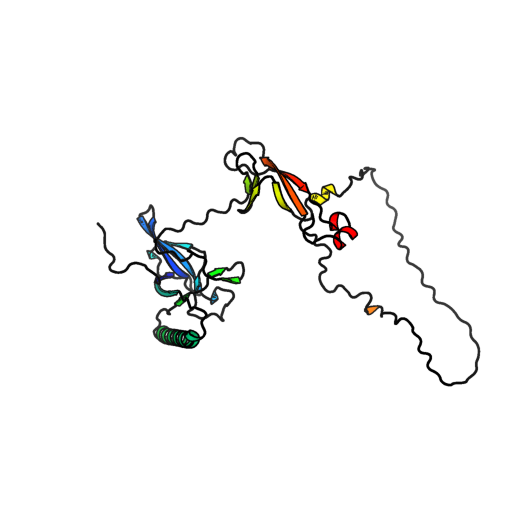? 10.355 -14.299 18.324 1.00 83.75 93 TRP A C 1
ATOM 695 O O . TRP A 1 93 ? 11.369 -14.825 17.871 1.00 83.75 93 TRP A O 1
ATOM 705 N N . VAL A 1 94 ? 10.061 -14.343 19.625 1.00 92.81 94 VAL A N 1
ATOM 706 C CA . VAL A 1 94 ? 10.905 -14.989 20.640 1.00 92.81 94 VAL A CA 1
ATOM 707 C C . VAL A 1 94 ? 10.106 -16.055 21.379 1.00 92.81 94 VAL A C 1
ATOM 709 O O . VAL A 1 94 ? 9.035 -15.783 21.919 1.00 92.81 94 VAL A O 1
ATOM 712 N N . TRP A 1 95 ? 10.642 -17.279 21.424 1.00 90.62 95 TRP A N 1
ATOM 713 C CA . TRP A 1 95 ? 10.020 -18.436 22.086 1.00 90.62 95 TRP A CA 1
ATOM 714 C C . TRP A 1 95 ? 9.565 -18.121 23.518 1.00 90.62 95 TRP A C 1
ATOM 716 O O . TRP A 1 95 ? 8.411 -18.375 23.857 1.00 90.62 95 TRP A O 1
ATOM 726 N N . ALA A 1 96 ? 10.443 -17.509 24.318 1.00 94.81 96 ALA A N 1
ATOM 727 C CA . ALA A 1 96 ? 10.203 -17.242 25.734 1.00 94.81 96 ALA A CA 1
ATOM 728 C C . ALA A 1 96 ? 8.976 -16.348 25.996 1.00 94.81 96 ALA A C 1
ATOM 730 O O . ALA A 1 96 ? 8.402 -16.401 27.077 1.00 94.81 96 ALA A O 1
ATOM 731 N N . GLN A 1 97 ? 8.552 -15.551 25.009 1.00 93.12 97 GLN A N 1
ATOM 732 C CA . GLN A 1 97 ? 7.425 -14.623 25.143 1.00 93.12 97 GLN A CA 1
ATOM 733 C C . GLN A 1 97 ? 6.110 -15.184 24.584 1.00 93.12 97 GLN A C 1
ATOM 735 O O . GLN A 1 97 ? 5.055 -14.589 24.786 1.00 93.12 97 GLN A O 1
ATOM 740 N N . ARG A 1 98 ? 6.125 -16.351 23.922 1.00 92.62 98 ARG A N 1
ATOM 741 C CA . ARG A 1 98 ? 4.925 -16.921 23.282 1.00 92.62 98 ARG A CA 1
ATOM 742 C C . ARG A 1 98 ? 3.794 -17.196 24.270 1.00 92.62 98 ARG A C 1
ATOM 744 O O . ARG A 1 98 ? 2.641 -16.937 23.944 1.00 92.62 98 ARG A O 1
ATOM 751 N N . GLN A 1 99 ? 4.117 -17.687 25.468 1.00 95.38 99 GLN A N 1
ATOM 752 C CA . GLN A 1 99 ? 3.106 -17.934 26.498 1.00 95.38 99 GLN A CA 1
ATOM 753 C C . GLN A 1 99 ? 2.453 -16.631 26.971 1.00 95.38 99 GLN A C 1
ATOM 755 O O . GLN A 1 99 ? 1.248 -16.607 27.201 1.00 95.38 99 GLN A O 1
ATOM 760 N N . GLN A 1 100 ? 3.229 -15.550 27.084 1.00 94.25 100 GLN A N 1
ATOM 761 C CA . GLN A 1 100 ? 2.684 -14.248 27.452 1.00 94.25 100 GLN A CA 1
ATOM 762 C C . GLN A 1 100 ? 1.793 -13.695 26.337 1.00 94.25 100 GLN A C 1
ATOM 764 O O . GLN A 1 100 ? 0.659 -13.332 26.610 1.00 94.25 100 GLN A O 1
ATOM 769 N N . HIS A 1 101 ? 2.241 -13.749 25.078 1.00 93.94 101 HIS A N 1
ATOM 770 C CA . HIS A 1 101 ? 1.436 -13.318 23.931 1.00 93.94 101 HIS A CA 1
ATOM 771 C C . HIS A 1 101 ? 0.086 -14.043 23.851 1.00 93.94 101 HIS A C 1
ATOM 773 O O . HIS A 1 101 ? -0.925 -13.415 23.561 1.00 93.94 101 HIS A O 1
ATOM 779 N N . PHE A 1 102 ? 0.064 -15.349 24.140 1.00 93.88 102 PHE A N 1
ATOM 780 C CA . PHE A 1 102 ? -1.178 -16.119 24.197 1.00 93.88 102 PHE A CA 1
ATOM 781 C C . PHE A 1 102 ? -2.123 -15.609 25.296 1.00 93.88 102 PHE A C 1
ATOM 783 O O . PHE A 1 102 ? -3.307 -15.412 25.037 1.00 93.88 102 PHE A O 1
ATOM 790 N N . ARG A 1 103 ? -1.600 -15.346 26.502 1.00 96.25 103 ARG A N 1
ATOM 791 C CA . ARG A 1 103 ? -2.389 -14.782 27.612 1.00 96.25 103 ARG A CA 1
ATOM 792 C C . ARG A 1 103 ? -2.918 -13.387 27.286 1.00 96.25 103 ARG A C 1
ATOM 794 O O . ARG A 1 103 ? -4.060 -13.090 27.615 1.00 96.25 103 ARG A O 1
ATOM 801 N N . ASP A 1 104 ? -2.114 -12.556 26.627 1.00 94.38 104 ASP A N 1
ATOM 802 C CA . ASP A 1 104 ? -2.526 -11.218 26.197 1.00 94.38 104 ASP A CA 1
ATOM 803 C C . ASP A 1 104 ? -3.661 -11.297 25.160 1.00 94.38 104 ASP A C 1
ATOM 805 O O . ASP A 1 104 ? -4.620 -10.530 25.232 1.00 94.38 104 ASP A O 1
ATOM 809 N N . ASP A 1 105 ? -3.589 -12.254 24.225 1.00 94.00 105 ASP A N 1
ATOM 810 C CA . ASP A 1 105 ? -4.645 -12.492 23.233 1.00 94.00 105 ASP A CA 1
ATOM 811 C C . ASP A 1 105 ? -5.942 -12.988 23.884 1.00 94.00 105 ASP A C 1
ATOM 813 O O . ASP A 1 105 ? -7.024 -12.524 23.526 1.00 94.00 105 ASP A O 1
ATOM 817 N N . GLU A 1 106 ? -5.860 -13.905 24.852 1.00 96.69 106 GLU A N 1
ATOM 818 C CA . GLU A 1 106 ? -7.034 -14.349 25.615 1.00 96.69 106 GLU A CA 1
ATOM 819 C C . GLU A 1 106 ? -7.653 -13.216 26.436 1.00 96.69 106 GLU A C 1
ATOM 821 O O . GLU A 1 106 ? -8.874 -13.062 26.441 1.00 96.69 106 GLU A O 1
ATOM 826 N N . ALA A 1 107 ? -6.829 -12.396 27.093 1.00 96.12 107 ALA A N 1
ATOM 827 C CA . ALA A 1 107 ? -7.303 -11.250 27.860 1.00 96.12 107 ALA A CA 1
ATOM 828 C C . ALA A 1 107 ? -8.017 -10.228 26.964 1.00 96.12 107 ALA A C 1
ATOM 830 O O . ALA A 1 107 ? -9.083 -9.733 27.332 1.00 96.12 107 ALA A O 1
ATOM 831 N N . LEU A 1 108 ? -7.474 -9.955 25.771 1.00 94.81 108 LEU A N 1
ATOM 832 C CA . LEU A 1 108 ? -8.106 -9.075 24.789 1.00 94.81 108 LEU A CA 1
ATOM 833 C C . LEU A 1 108 ? -9.451 -9.633 24.311 1.00 94.81 108 LEU A C 1
ATOM 835 O O . LEU A 1 108 ? -10.423 -8.882 24.253 1.00 94.81 108 LEU A O 1
ATOM 839 N N . ARG A 1 109 ? -9.521 -10.932 23.983 1.00 95.62 109 ARG A N 1
ATOM 840 C CA . ARG A 1 109 ? -10.780 -11.583 23.575 1.00 95.62 109 ARG A CA 1
ATOM 841 C C . ARG A 1 109 ? -11.831 -11.456 24.669 1.00 95.62 109 ARG A C 1
ATOM 843 O O . ARG A 1 109 ? -12.898 -10.920 24.406 1.00 95.62 109 ARG A O 1
ATOM 850 N N . LYS A 1 110 ? -11.480 -11.816 25.906 1.00 97.31 110 LYS A N 1
ATOM 851 C CA . LYS A 1 110 ? -12.388 -11.721 27.052 1.00 97.31 110 LYS A CA 1
ATOM 852 C C . LYS A 1 110 ? -12.897 -10.292 27.274 1.00 97.31 110 LYS A C 1
ATOM 854 O O . LYS A 1 110 ? -14.095 -10.088 27.430 1.00 97.31 110 LYS A O 1
ATOM 859 N N . ALA A 1 111 ? -12.007 -9.299 27.252 1.00 96.25 111 ALA A N 1
ATOM 860 C CA . ALA A 1 111 ? -12.400 -7.899 27.410 1.00 96.25 111 ALA A CA 1
ATOM 861 C C . ALA A 1 111 ? -13.324 -7.427 26.274 1.00 96.25 111 ALA A C 1
ATOM 863 O O . ALA A 1 111 ? -14.246 -6.645 26.497 1.00 96.25 111 ALA A O 1
ATOM 864 N N . ASN A 1 112 ? -13.094 -7.899 25.049 1.00 96.81 112 ASN A N 1
ATOM 865 C CA . ASN A 1 112 ? -13.939 -7.579 23.904 1.00 96.81 112 ASN A CA 1
ATOM 866 C C . ASN A 1 112 ? -15.305 -8.266 23.953 1.00 96.81 112 ASN A C 1
ATOM 868 O O . ASN A 1 112 ? -16.284 -7.635 23.559 1.00 96.81 112 ASN A O 1
ATOM 872 N N . ASP A 1 113 ? -15.392 -9.487 24.477 1.00 96.81 113 ASP A N 1
ATOM 873 C CA . ASP A 1 113 ? -16.667 -10.169 24.712 1.00 96.81 113 ASP A CA 1
ATOM 874 C C . ASP A 1 113 ? -17.515 -9.392 25.736 1.00 96.81 113 ASP A C 1
ATOM 876 O O . ASP A 1 113 ? -18.659 -9.043 25.449 1.00 96.81 113 ASP A O 1
ATOM 880 N N . GLU A 1 114 ? -16.924 -8.982 26.866 1.00 97.06 114 GLU A N 1
ATOM 881 C CA . GLU A 1 114 ? -17.594 -8.150 27.883 1.00 97.06 114 GLU A CA 1
ATOM 882 C C . GLU A 1 114 ? -18.067 -6.799 27.305 1.00 97.06 114 GLU A C 1
ATOM 884 O O . GLU A 1 114 ? -19.174 -6.330 27.581 1.00 97.06 114 GLU A O 1
ATOM 889 N N . ARG A 1 115 ? -17.251 -6.158 26.455 1.00 94.69 115 ARG A N 1
ATOM 890 C CA . ARG A 1 115 ? -17.625 -4.897 25.789 1.00 94.69 115 ARG A CA 1
ATOM 891 C C . ARG A 1 115 ? -18.731 -5.087 24.764 1.00 94.69 115 ARG A C 1
ATOM 893 O O . ARG A 1 115 ? -19.602 -4.224 24.669 1.00 94.69 115 ARG A O 1
ATOM 900 N N . ARG A 1 116 ? -18.714 -6.196 24.024 1.00 94.31 116 ARG A N 1
ATOM 901 C CA . ARG A 1 116 ? -19.768 -6.562 23.075 1.00 94.31 116 ARG A CA 1
ATOM 902 C C . ARG A 1 116 ? -21.100 -6.742 23.794 1.00 94.31 116 ARG A C 1
ATOM 904 O O . ARG A 1 116 ? -22.090 -6.164 23.355 1.00 94.31 116 ARG A O 1
ATOM 911 N N . GLU A 1 117 ? -21.113 -7.466 24.910 1.00 95.69 117 GLU A N 1
ATOM 912 C CA . GLU A 1 117 ? -22.305 -7.628 25.754 1.00 95.69 117 GLU A CA 1
ATOM 913 C C . GLU A 1 117 ? -22.809 -6.284 26.300 1.00 95.69 117 GLU A C 1
ATOM 915 O O . GLU A 1 117 ? -24.012 -6.034 26.339 1.00 95.69 117 GLU A O 1
ATOM 920 N N . ALA A 1 118 ? -21.893 -5.375 26.641 1.00 95.06 118 ALA A N 1
ATOM 921 C CA . ALA A 1 118 ? -22.216 -4.023 27.087 1.00 95.06 118 ALA A CA 1
ATOM 922 C C . ALA A 1 118 ? -22.586 -3.041 25.950 1.00 95.06 118 ALA A C 1
ATOM 924 O O . ALA A 1 118 ? -22.817 -1.860 26.225 1.00 95.06 118 ALA A O 1
ATOM 925 N N . GLY A 1 119 ? -22.604 -3.474 24.682 1.00 91.44 119 GLY A N 1
ATOM 926 C CA . GLY A 1 119 ? -22.871 -2.609 23.524 1.00 91.44 119 GLY A CA 1
ATOM 927 C C . GLY A 1 119 ? -21.804 -1.532 23.283 1.00 91.44 119 GLY A C 1
ATOM 928 O O . GLY A 1 119 ? -22.081 -0.502 22.669 1.00 91.44 119 GLY A O 1
ATOM 929 N N . GLN A 1 120 ? -20.588 -1.735 23.791 1.00 89.44 120 GLN A N 1
ATOM 930 C CA . GLN A 1 120 ? -19.478 -0.795 23.679 1.00 89.44 120 GLN A CA 1
ATOM 931 C C . GLN A 1 120 ? -18.563 -1.136 22.490 1.00 89.44 120 GLN A C 1
ATOM 933 O O . GLN A 1 120 ? -18.415 -2.307 22.136 1.00 89.44 120 GLN A O 1
ATOM 938 N N . PRO A 1 121 ? -17.868 -0.143 21.897 1.00 88.88 121 PRO A N 1
ATOM 939 C CA . PRO A 1 121 ? -16.869 -0.407 20.865 1.00 88.88 121 PRO A CA 1
ATOM 940 C C . PRO A 1 121 ? -15.755 -1.319 21.385 1.00 88.88 121 PRO A C 1
ATOM 942 O O . PRO A 1 121 ? -15.258 -1.095 22.493 1.00 88.88 121 PRO A O 1
ATOM 945 N N . LEU A 1 122 ? -15.340 -2.295 20.574 1.00 93.25 122 LEU A N 1
ATOM 946 C CA . LEU A 1 122 ? -14.243 -3.212 20.893 1.00 93.25 122 LEU A CA 1
ATOM 947 C C . LEU A 1 122 ? -12.904 -2.475 21.063 1.00 93.25 122 LEU A C 1
ATOM 949 O O . LEU A 1 122 ? -12.696 -1.374 20.544 1.00 93.25 122 LEU A O 1
ATOM 953 N N . HIS A 1 123 ? -11.979 -3.117 21.767 1.00 94.75 123 HIS A N 1
ATOM 954 C CA . HIS A 1 123 ? -10.559 -2.815 21.706 1.00 94.75 123 HIS A CA 1
ATOM 955 C C . HIS A 1 123 ? -9.964 -3.456 20.454 1.00 94.75 123 HIS A C 1
ATOM 957 O O . HIS A 1 123 ? -9.992 -4.678 20.292 1.00 94.75 123 HIS A O 1
ATOM 963 N N . TYR A 1 124 ? -9.418 -2.618 19.581 1.00 95.38 124 TYR A N 1
ATOM 964 C CA . TYR A 1 124 ? -8.799 -3.050 18.339 1.00 95.38 124 TYR A CA 1
ATOM 965 C C . TYR A 1 124 ? -7.284 -3.168 18.479 1.00 95.38 124 TYR A C 1
ATOM 967 O O . TYR A 1 124 ? -6.635 -2.448 19.244 1.00 95.38 124 TYR A O 1
ATOM 975 N N . ILE A 1 125 ? -6.710 -4.039 17.663 1.00 95.44 125 ILE A N 1
ATOM 976 C CA . ILE A 1 125 ? -5.275 -4.114 17.418 1.00 95.44 125 ILE A CA 1
ATOM 977 C C . ILE A 1 125 ? -5.006 -3.907 15.934 1.00 95.44 125 ILE A C 1
ATOM 979 O O . ILE A 1 125 ? -5.828 -4.248 15.091 1.00 95.44 125 ILE A O 1
ATOM 983 N N . TYR A 1 126 ? -3.839 -3.371 15.605 1.00 94.19 126 TYR A N 1
ATOM 984 C CA . TYR A 1 126 ? -3.333 -3.358 14.236 1.00 94.19 126 TYR A CA 1
ATOM 985 C C . TYR A 1 126 ? -1.850 -3.693 14.236 1.00 94.19 126 TYR A C 1
ATOM 987 O O . TYR A 1 126 ? -1.125 -3.351 15.168 1.00 94.19 126 TYR A O 1
ATOM 995 N N . ARG A 1 127 ? -1.386 -4.391 13.201 1.00 90.19 127 ARG A N 1
ATOM 996 C CA . ARG A 1 127 ? 0.004 -4.872 13.125 1.00 90.19 127 ARG A CA 1
ATOM 997 C C . ARG A 1 127 ? 0.588 -4.773 11.730 1.00 90.19 127 ARG A C 1
ATOM 999 O O . ARG A 1 127 ? 1.723 -4.332 11.584 1.00 90.19 127 ARG A O 1
ATOM 1006 N N . SER A 1 128 ? -0.165 -5.216 10.732 1.00 92.06 128 SER A N 1
ATOM 1007 C CA . SER A 1 128 ? 0.333 -5.363 9.366 1.00 92.06 128 SER A CA 1
ATOM 1008 C C . SER A 1 128 ? -0.185 -4.249 8.465 1.00 92.06 128 SER A C 1
ATOM 1010 O O . SER A 1 128 ? -1.288 -3.733 8.659 1.00 92.06 128 SER A O 1
ATOM 1012 N N . TYR A 1 129 ? 0.618 -3.913 7.460 1.00 94.31 129 TYR A N 1
ATOM 1013 C CA . TYR A 1 129 ? 0.184 -3.149 6.299 1.00 94.31 129 TYR A CA 1
ATOM 1014 C C . TYR A 1 129 ? -0.535 -4.101 5.336 1.00 94.31 129 TYR A C 1
ATOM 1016 O O . TYR A 1 129 ? -0.003 -5.169 5.036 1.00 94.31 129 TYR A O 1
ATOM 1024 N N . TYR A 1 130 ? -1.734 -3.758 4.875 1.00 95.75 130 TYR A N 1
ATOM 1025 C CA . TYR A 1 130 ? -2.442 -4.538 3.861 1.00 95.75 130 TYR A CA 1
ATOM 1026 C C . TYR A 1 130 ? -2.360 -3.837 2.511 1.00 95.75 130 TYR A C 1
ATOM 1028 O O . TYR A 1 130 ? -2.704 -2.661 2.402 1.00 95.75 130 TYR A O 1
ATOM 1036 N N . GLN A 1 131 ? -1.932 -4.578 1.486 1.00 92.88 131 GLN A N 1
ATOM 1037 C CA . GLN A 1 131 ? -1.851 -4.096 0.113 1.00 92.88 131 GLN A CA 1
ATOM 1038 C C . GLN A 1 131 ? -2.938 -4.769 -0.744 1.00 92.88 131 GLN A C 1
ATOM 1040 O O . GLN A 1 131 ? -2.732 -5.893 -1.221 1.00 92.88 131 GLN A O 1
ATOM 1045 N N . PRO A 1 132 ? -4.083 -4.097 -0.992 1.00 91.00 132 PRO A N 1
ATOM 1046 C CA . PRO A 1 132 ? -5.231 -4.712 -1.661 1.00 91.00 132 PRO A CA 1
ATOM 1047 C C . PRO A 1 132 ? -4.925 -5.227 -3.069 1.00 91.00 132 PRO A C 1
ATOM 1049 O O . PRO A 1 132 ? -5.379 -6.303 -3.440 1.00 91.00 132 PRO A O 1
ATOM 1052 N N . SER A 1 133 ? -4.105 -4.501 -3.839 1.00 89.75 133 SER A N 1
ATOM 1053 C CA . SER A 1 133 ? -3.765 -4.851 -5.229 1.00 89.75 133 SER A CA 1
ATOM 1054 C C . SER A 1 133 ? -3.027 -6.183 -5.375 1.00 89.75 133 SER A C 1
ATOM 1056 O O . SER A 1 133 ? -3.026 -6.766 -6.457 1.00 89.75 133 SER A O 1
ATOM 1058 N N . GLN A 1 134 ? -2.398 -6.657 -4.299 1.00 91.62 134 GLN A N 1
ATOM 1059 C CA . GLN A 1 134 ? -1.656 -7.916 -4.262 1.00 91.62 134 GLN A CA 1
ATOM 1060 C C . GLN A 1 134 ? -2.266 -8.929 -3.282 1.00 91.62 134 GLN A C 1
ATOM 1062 O O . GLN A 1 134 ? -1.808 -10.066 -3.234 1.00 91.62 134 GLN A O 1
ATOM 1067 N N . GLY A 1 135 ? -3.287 -8.543 -2.506 1.00 93.06 135 GLY A N 1
ATOM 1068 C CA . GLY A 1 135 ? -3.879 -9.390 -1.468 1.00 93.06 135 GLY A CA 1
ATOM 1069 C C . GLY A 1 135 ? -2.880 -9.796 -0.379 1.00 93.06 135 GLY A C 1
ATOM 1070 O O . GLY A 1 135 ? -2.956 -10.911 0.132 1.00 93.06 135 GLY A O 1
ATOM 1071 N N . MET A 1 136 ? -1.912 -8.930 -0.055 1.00 94.88 136 MET A N 1
ATOM 1072 C CA . MET A 1 136 ? -0.801 -9.265 0.844 1.00 94.88 136 MET A CA 1
ATOM 1073 C C . MET A 1 136 ? -0.858 -8.517 2.171 1.00 94.88 136 MET A C 1
ATOM 1075 O O . MET A 1 136 ? -1.226 -7.344 2.228 1.00 94.88 136 MET A O 1
ATOM 1079 N N . PHE A 1 137 ? -0.390 -9.199 3.217 1.00 94.75 137 PHE A N 1
ATOM 1080 C CA . PHE A 1 137 ? -0.095 -8.624 4.526 1.00 94.75 137 PHE A CA 1
ATOM 1081 C C . PHE A 1 137 ? 1.414 -8.453 4.667 1.00 94.75 137 PHE A C 1
ATOM 1083 O O . PHE A 1 137 ? 2.167 -9.424 4.736 1.00 94.75 137 PHE A O 1
ATOM 1090 N N . CYS A 1 138 ? 1.849 -7.205 4.708 1.00 93.12 138 CYS A N 1
ATOM 1091 C CA . CYS A 1 138 ? 3.243 -6.806 4.728 1.00 93.12 138 CYS A CA 1
ATOM 1092 C C . CYS A 1 138 ? 3.633 -6.260 6.106 1.00 93.12 138 CYS A C 1
ATOM 1094 O O . CYS A 1 138 ? 2.795 -5.807 6.894 1.00 93.12 138 CYS A O 1
ATOM 1096 N N . ALA A 1 139 ? 4.938 -6.253 6.382 1.00 91.00 139 ALA A N 1
ATOM 1097 C CA . ALA A 1 139 ? 5.476 -5.455 7.476 1.00 91.00 139 ALA A CA 1
ATOM 1098 C C . ALA A 1 139 ? 5.155 -3.969 7.248 1.00 91.00 139 ALA A C 1
ATOM 1100 O O . ALA A 1 139 ? 5.060 -3.515 6.106 1.00 91.00 139 ALA A O 1
ATOM 1101 N N . LEU A 1 140 ? 5.000 -3.212 8.335 1.00 89.88 140 LEU A N 1
ATOM 1102 C CA . LEU A 1 140 ? 4.761 -1.774 8.249 1.00 89.88 140 LEU A CA 1
ATOM 1103 C C . LEU A 1 140 ? 5.959 -1.081 7.580 1.00 89.88 140 LEU A C 1
ATOM 1105 O O . LEU A 1 140 ? 7.083 -1.233 8.070 1.00 89.88 140 LEU A O 1
ATOM 1109 N N . PRO A 1 141 ? 5.743 -0.309 6.500 1.00 87.06 141 PRO A N 1
ATOM 1110 C CA . PRO A 1 141 ? 6.791 0.500 5.905 1.00 87.06 141 PRO A CA 1
ATOM 1111 C C . PRO A 1 141 ? 7.398 1.464 6.939 1.00 87.06 141 PRO A C 1
ATOM 1113 O O . PRO A 1 141 ? 6.658 2.050 7.743 1.00 87.06 141 PRO A O 1
ATOM 1116 N N . PRO A 1 142 ? 8.729 1.661 6.935 1.00 83.69 142 PRO A N 1
ATOM 1117 C CA . PRO A 1 142 ? 9.375 2.632 7.809 1.00 83.69 142 PRO A CA 1
ATOM 1118 C C . PRO A 1 142 ? 8.750 4.021 7.649 1.00 83.69 142 PRO A C 1
ATOM 1120 O O . PRO A 1 142 ? 8.542 4.491 6.535 1.00 83.69 142 PRO A O 1
ATOM 1123 N N . GLY A 1 143 ? 8.432 4.676 8.766 1.00 82.75 143 GLY A N 1
ATOM 1124 C CA . GLY A 1 143 ? 7.855 6.023 8.763 1.00 82.75 143 GLY A CA 1
ATOM 1125 C C . GLY A 1 143 ? 6.363 6.110 8.419 1.00 82.75 143 GLY A C 1
ATOM 1126 O O . GLY A 1 143 ? 5.782 7.170 8.623 1.00 82.75 143 GLY A O 1
ATOM 1127 N N . LEU A 1 144 ? 5.695 5.026 7.992 1.00 84.44 144 LEU A N 1
ATOM 1128 C CA . LEU A 1 144 ? 4.263 5.073 7.639 1.00 84.44 144 LEU A CA 1
ATOM 1129 C C . LEU A 1 144 ? 3.375 5.536 8.808 1.00 84.44 144 LEU A C 1
ATOM 1131 O O . LEU A 1 144 ? 2.369 6.221 8.613 1.00 84.44 144 LEU A O 1
ATOM 1135 N N . LEU A 1 145 ? 3.762 5.142 10.023 1.00 85.00 145 LEU A N 1
ATOM 1136 C CA . LEU A 1 145 ? 3.108 5.514 11.277 1.00 85.00 145 LEU A CA 1
ATOM 1137 C C . LEU A 1 145 ? 3.856 6.622 12.033 1.00 85.00 145 LEU A C 1
ATOM 1139 O O . LEU A 1 145 ? 3.571 6.839 13.211 1.00 85.00 145 LEU A O 1
ATOM 1143 N N . ASP A 1 146 ? 4.810 7.318 11.406 1.00 77.06 146 ASP A N 1
ATOM 1144 C CA . ASP A 1 146 ? 5.467 8.477 12.021 1.00 77.06 146 ASP A CA 1
ATOM 1145 C C . ASP A 1 146 ? 4.548 9.708 11.970 1.00 77.06 146 ASP A C 1
ATOM 1147 O O . ASP A 1 146 ? 4.790 10.706 11.298 1.00 77.06 146 ASP A O 1
ATOM 1151 N N . VAL A 1 147 ? 3.440 9.610 12.701 1.00 64.88 147 VAL A N 1
ATOM 1152 C CA . VAL A 1 147 ? 2.469 10.687 12.934 1.00 64.88 147 VAL A CA 1
ATOM 1153 C C . VAL A 1 147 ? 2.895 11.617 14.069 1.00 64.88 147 VAL A C 1
ATOM 1155 O O . VAL A 1 147 ? 2.183 12.563 14.398 1.00 64.88 147 VAL A O 1
ATOM 1158 N N . SER A 1 148 ? 4.079 11.398 14.652 1.00 57.66 148 SER A N 1
ATOM 1159 C CA . SER A 1 148 ? 4.582 12.148 15.810 1.00 57.66 148 SER A CA 1
ATOM 1160 C C . SER A 1 148 ? 4.708 13.657 15.562 1.00 57.66 148 SER A C 1
ATOM 1162 O O . SER A 1 148 ? 4.734 14.440 16.509 1.00 57.66 148 SER A O 1
ATOM 1164 N N . LYS A 1 149 ? 4.733 14.080 14.293 1.00 58.84 149 LYS A N 1
ATOM 1165 C CA . LYS A 1 149 ? 4.846 15.488 13.899 1.00 58.84 149 LYS A CA 1
ATOM 1166 C C . LYS A 1 149 ? 3.506 16.174 13.629 1.00 58.84 149 LYS A C 1
ATOM 1168 O O . LYS A 1 149 ? 3.510 17.379 13.399 1.00 58.84 149 LYS A O 1
ATOM 1173 N N . GLY A 1 150 ? 2.385 15.440 13.606 1.00 67.62 150 GLY A N 1
ATOM 1174 C CA . GLY A 1 150 ? 1.079 15.982 13.197 1.00 67.62 150 GLY A CA 1
ATOM 1175 C C . GLY A 1 150 ? 1.087 16.610 11.796 1.00 67.62 150 GLY A C 1
ATOM 1176 O O . GLY A 1 150 ? 0.231 17.437 11.479 1.00 67.62 150 GLY A O 1
ATOM 1177 N N . ALA A 1 151 ? 2.092 16.272 10.983 1.00 78.75 151 ALA A N 1
ATOM 1178 C CA . ALA A 1 151 ? 2.309 16.865 9.679 1.00 78.75 151 ALA A CA 1
ATOM 1179 C C . ALA A 1 151 ? 1.236 16.363 8.717 1.00 78.75 151 ALA A C 1
ATOM 1181 O O . ALA A 1 151 ? 0.964 15.163 8.653 1.00 78.75 151 ALA A O 1
ATOM 1182 N N . TYR A 1 152 ? 0.639 17.294 7.979 1.00 83.19 152 TYR A N 1
ATOM 1183 C CA . TYR A 1 152 ? -0.254 16.953 6.886 1.00 83.19 152 TYR A CA 1
ATOM 1184 C C . TYR A 1 152 ? 0.511 16.102 5.867 1.00 83.19 152 TYR A C 1
ATOM 1186 O O . TYR A 1 152 ? 1.587 16.486 5.406 1.00 83.19 152 TYR A O 1
ATOM 1194 N N . VAL A 1 153 ? -0.032 14.934 5.546 1.00 84.38 153 VAL A N 1
ATOM 1195 C CA . VAL A 1 153 ? 0.482 14.067 4.490 1.00 84.38 153 VAL A CA 1
ATOM 1196 C C . VAL A 1 153 ? -0.070 14.589 3.175 1.00 84.38 153 VAL A C 1
ATOM 11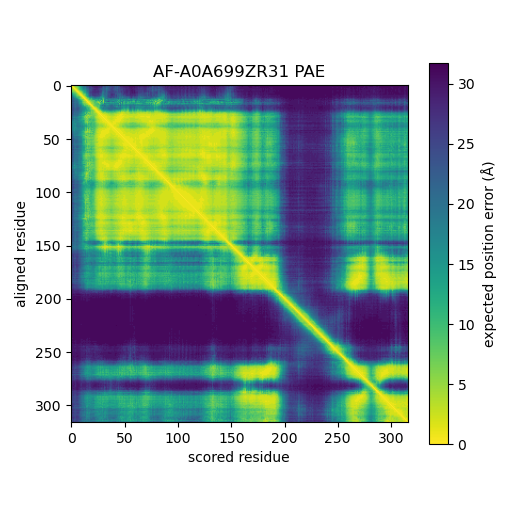98 O O . VAL A 1 153 ? -1.274 14.532 2.941 1.00 84.38 153 VAL A O 1
ATOM 1201 N N . GLU A 1 154 ? 0.798 15.131 2.330 1.00 82.50 154 GLU A N 1
ATOM 1202 C CA . GLU A 1 154 ? 0.403 15.492 0.973 1.00 82.50 154 GLU A CA 1
ATOM 1203 C C . GLU A 1 154 ? 0.068 14.230 0.180 1.00 82.50 154 GLU A C 1
ATOM 1205 O O . GLU A 1 154 ? 0.736 13.199 0.320 1.00 82.50 154 GLU A O 1
ATOM 1210 N N . ASP A 1 155 ? -0.961 14.319 -0.662 1.00 75.25 155 ASP A N 1
ATOM 1211 C CA . ASP A 1 155 ? -1.237 13.253 -1.613 1.00 75.25 155 ASP A CA 1
ATOM 1212 C C . ASP A 1 155 ? 0.022 13.025 -2.456 1.00 75.25 155 ASP A C 1
ATOM 1214 O O . ASP A 1 155 ? 0.612 13.996 -2.953 1.00 75.25 155 ASP A O 1
ATOM 1218 N N . PRO A 1 156 ? 0.460 11.767 -2.637 1.00 69.38 156 PRO A N 1
ATOM 1219 C CA . PRO A 1 156 ? 1.614 11.496 -3.469 1.00 69.38 156 PRO A CA 1
ATOM 1220 C C . PRO A 1 156 ? 1.348 12.084 -4.853 1.00 69.38 156 PRO A C 1
ATOM 1222 O O . PRO A 1 156 ? 0.327 11.794 -5.487 1.00 69.38 156 PRO A O 1
ATOM 1225 N N . SER A 1 157 ? 2.264 12.937 -5.319 1.00 71.81 157 SER A N 1
ATOM 1226 C CA . SER A 1 157 ? 2.165 13.483 -6.670 1.00 71.81 157 SER A CA 1
ATOM 1227 C C . SER A 1 157 ? 2.002 12.324 -7.653 1.00 71.81 157 SER A C 1
ATOM 1229 O O . SER A 1 157 ? 2.713 11.318 -7.572 1.00 71.81 157 SER A O 1
ATOM 1231 N N . LYS A 1 158 ? 1.012 12.429 -8.552 1.00 71.69 158 LYS A N 1
ATOM 1232 C CA . LYS A 1 158 ? 0.767 11.376 -9.543 1.00 71.69 158 LYS A CA 1
ATOM 1233 C C . LYS A 1 158 ? 2.086 11.124 -10.279 1.00 71.69 158 LYS A C 1
ATOM 1235 O O . LYS A 1 158 ? 2.646 12.090 -10.807 1.00 71.69 158 LYS A O 1
ATOM 1240 N N . PRO A 1 159 ? 2.588 9.876 -10.319 1.00 73.06 159 PRO A N 1
ATOM 1241 C CA . PRO A 1 159 ? 3.852 9.597 -10.978 1.00 73.06 159 PRO A CA 1
ATOM 1242 C C . PRO A 1 159 ? 3.763 10.090 -12.418 1.00 73.06 159 PRO A C 1
ATOM 1244 O O . PRO A 1 159 ? 2.743 9.879 -13.083 1.00 73.06 159 PRO A O 1
ATOM 1247 N N . ILE A 1 160 ? 4.814 10.768 -12.890 1.00 73.50 160 ILE A N 1
ATOM 1248 C CA . ILE A 1 160 ? 4.857 11.278 -14.261 1.00 73.50 160 ILE A CA 1
ATOM 1249 C C . ILE A 1 160 ? 4.618 10.088 -15.193 1.00 73.50 160 ILE A C 1
ATOM 1251 O O . ILE A 1 160 ? 5.409 9.139 -15.246 1.00 73.50 160 ILE A O 1
ATOM 1255 N N . SER A 1 161 ? 3.483 10.122 -15.892 1.00 78.81 161 SER A N 1
ATOM 1256 C CA . SER A 1 161 ? 3.039 9.026 -16.751 1.00 78.81 161 SER A CA 1
ATOM 1257 C C . SER A 1 161 ? 3.998 8.855 -17.924 1.00 78.81 161 SER A C 1
ATOM 1259 O O . SER A 1 161 ? 4.421 7.735 -18.218 1.00 78.81 161 SER A O 1
ATOM 1261 N N . LEU A 1 162 ? 4.389 9.974 -18.534 1.00 86.00 162 LEU A N 1
ATOM 1262 C CA . LEU A 1 162 ? 5.429 10.075 -19.544 1.00 86.00 162 LEU A CA 1
ATOM 1263 C C . LEU A 1 162 ? 5.955 11.518 -19.597 1.00 86.00 162 LEU A C 1
ATOM 1265 O O . LEU A 1 162 ? 5.161 12.455 -19.623 1.00 86.00 162 LEU A O 1
ATOM 1269 N N . GLY A 1 163 ? 7.269 11.708 -19.649 1.00 86.62 163 GLY A N 1
ATOM 1270 C CA . GLY A 1 163 ? 7.875 13.034 -19.793 1.00 86.62 163 GLY A CA 1
ATOM 1271 C C . GLY A 1 163 ? 9.299 12.962 -20.329 1.00 86.62 163 GLY A C 1
ATOM 1272 O O . GLY A 1 163 ? 9.958 11.938 -20.183 1.00 86.62 163 GLY A O 1
ATOM 1273 N N . LEU A 1 164 ? 9.777 14.024 -20.974 1.00 87.25 164 LEU A N 1
ATOM 1274 C CA . LEU A 1 164 ? 11.164 14.128 -21.427 1.00 87.25 164 LEU A CA 1
ATOM 1275 C C . LEU A 1 164 ? 12.065 14.651 -20.300 1.00 87.25 164 LEU A C 1
ATOM 1277 O O . LEU A 1 164 ? 11.680 15.570 -19.577 1.00 87.25 164 LEU A O 1
ATOM 1281 N N . LEU A 1 165 ? 13.273 14.101 -20.173 1.00 87.81 165 LEU A N 1
ATOM 1282 C CA . LEU A 1 165 ? 14.277 14.662 -19.270 1.00 87.81 165 LEU A CA 1
ATOM 1283 C C . LEU A 1 165 ? 14.885 15.948 -19.866 1.00 87.81 165 LEU A C 1
ATOM 1285 O O . LEU A 1 165 ? 14.947 16.089 -21.095 1.00 87.81 165 LEU A O 1
ATOM 1289 N N . PRO A 1 166 ? 15.367 16.884 -19.023 1.00 82.75 166 PRO A N 1
ATOM 1290 C CA . PRO A 1 166 ? 15.993 18.118 -19.488 1.00 82.75 166 PRO A CA 1
ATOM 1291 C C . PRO A 1 166 ? 17.111 17.864 -20.505 1.00 82.75 166 PRO A C 1
ATOM 1293 O O . PRO A 1 166 ? 17.899 16.928 -20.369 1.00 82.75 166 PRO A O 1
ATOM 1296 N N . GLY A 1 167 ? 17.172 18.700 -21.543 1.00 77.50 167 GLY A N 1
ATOM 1297 C CA . GLY A 1 167 ? 18.213 18.618 -22.573 1.00 77.50 167 GLY A CA 1
ATOM 1298 C C . GLY A 1 167 ? 18.160 17.366 -23.455 1.00 77.50 167 GLY A C 1
ATOM 1299 O O . GLY A 1 167 ? 19.131 17.093 -24.151 1.00 77.50 167 GLY A O 1
ATOM 1300 N N . GLY A 1 168 ? 17.066 16.592 -23.431 1.00 80.06 168 GLY A N 1
ATOM 1301 C CA . GLY A 1 168 ? 16.951 15.363 -24.224 1.00 80.06 168 GLY A CA 1
ATOM 1302 C C . GLY A 1 168 ? 17.795 14.203 -23.689 1.00 80.06 168 GLY A C 1
ATOM 1303 O O . GLY A 1 168 ? 18.002 13.225 -24.401 1.00 80.06 168 GLY A O 1
ATOM 1304 N N . ALA A 1 169 ? 18.250 14.276 -22.432 1.00 87.06 169 ALA A N 1
ATOM 1305 C CA . ALA A 1 169 ? 19.079 13.249 -21.793 1.00 87.06 169 ALA A CA 1
ATOM 1306 C C . ALA A 1 169 ? 18.374 11.885 -21.619 1.00 87.06 169 ALA A C 1
ATOM 1308 O O . ALA A 1 169 ? 19.004 10.903 -21.222 1.00 87.06 169 ALA A O 1
ATOM 1309 N N . GLY A 1 170 ? 17.069 11.821 -21.896 1.00 91.00 170 GLY A N 1
ATOM 1310 C CA . GLY A 1 170 ? 16.251 10.629 -21.743 1.00 91.00 170 GLY A CA 1
ATOM 1311 C C . GLY A 1 170 ? 14.772 10.956 -21.567 1.00 91.00 170 GLY A C 1
ATOM 1312 O O . GLY A 1 170 ? 14.297 12.011 -21.998 1.00 91.00 170 GLY A O 1
ATOM 1313 N N . PHE A 1 171 ? 14.033 10.053 -20.932 1.00 92.50 171 PHE A N 1
ATOM 1314 C CA . PHE A 1 171 ? 12.619 10.232 -20.610 1.00 92.50 171 PHE A CA 1
ATOM 1315 C C . PHE A 1 171 ? 12.243 9.499 -19.318 1.00 92.50 171 PHE A C 1
ATOM 1317 O O . PHE A 1 171 ? 12.914 8.562 -18.907 1.00 92.50 171 PHE A O 1
ATOM 1324 N N . ILE A 1 172 ? 11.148 9.906 -18.685 1.00 90.62 172 ILE A N 1
ATOM 1325 C CA . ILE A 1 172 ? 10.529 9.211 -17.555 1.00 90.62 172 ILE A CA 1
ATOM 1326 C C . ILE A 1 172 ? 9.220 8.578 -18.019 1.00 90.62 172 ILE A C 1
ATOM 1328 O O . ILE A 1 172 ? 8.460 9.209 -18.752 1.00 90.62 172 ILE A O 1
ATOM 1332 N N . LYS A 1 173 ? 8.943 7.336 -17.616 1.00 88.12 173 LYS A N 1
ATOM 1333 C CA . LYS A 1 173 ? 7.666 6.657 -17.875 1.00 88.12 173 LYS A CA 1
ATOM 1334 C C . LYS A 1 173 ? 7.219 5.904 -16.633 1.00 88.12 173 LYS A C 1
ATOM 1336 O O . LYS A 1 173 ? 7.959 5.060 -16.135 1.00 88.12 173 LYS A O 1
ATOM 1341 N N . ALA A 1 174 ? 5.996 6.174 -16.177 1.00 84.19 174 ALA A N 1
ATOM 1342 C CA . ALA A 1 174 ? 5.417 5.568 -14.976 1.00 84.19 174 ALA A CA 1
ATOM 1343 C C . ALA A 1 174 ? 6.364 5.634 -13.756 1.00 84.19 174 ALA A C 1
ATOM 1345 O O . ALA A 1 174 ? 6.520 4.659 -13.028 1.00 84.19 174 ALA A O 1
ATOM 1346 N N . GLY A 1 175 ? 7.037 6.777 -13.573 1.00 84.50 175 GLY A N 1
ATOM 1347 C CA . GLY A 1 175 ? 7.990 6.997 -12.478 1.00 84.50 175 GLY A CA 1
ATOM 1348 C C . GLY A 1 175 ? 9.397 6.410 -12.673 1.00 84.50 175 GLY A C 1
ATOM 1349 O O . GLY A 1 175 ? 10.264 6.676 -11.848 1.00 84.50 175 GLY A O 1
ATOM 1350 N N . VAL A 1 176 ? 9.660 5.657 -13.747 1.00 88.31 176 VAL A N 1
ATOM 1351 C CA . VAL A 1 176 ? 10.998 5.122 -14.055 1.00 88.31 176 VAL A CA 1
ATOM 1352 C C . VAL A 1 176 ? 11.715 6.047 -15.035 1.00 88.31 176 VAL A C 1
ATOM 1354 O O . VAL A 1 176 ? 11.214 6.279 -16.138 1.00 88.31 176 VAL A O 1
ATOM 1357 N N . GLU A 1 177 ? 12.872 6.575 -14.636 1.00 92.50 177 GLU A N 1
ATOM 1358 C CA . GLU A 1 177 ? 13.765 7.343 -15.510 1.00 92.50 177 GLU A CA 1
ATOM 1359 C C . GLU A 1 177 ? 14.582 6.410 -16.414 1.00 92.50 177 GLU A C 1
ATOM 1361 O O . GLU A 1 177 ? 15.184 5.453 -15.937 1.00 92.50 177 GLU A O 1
ATOM 1366 N N . TYR A 1 178 ? 14.633 6.730 -17.706 1.00 93.50 178 TYR A N 1
ATOM 1367 C CA . TYR A 1 178 ? 15.465 6.085 -18.718 1.00 93.50 178 TYR A CA 1
ATOM 1368 C C . TYR A 1 178 ? 16.384 7.131 -19.336 1.00 93.50 178 TYR A C 1
ATOM 1370 O O . TYR A 1 178 ? 15.910 8.115 -19.910 1.00 93.50 178 TYR A O 1
ATOM 1378 N N . ARG A 1 179 ? 17.691 6.922 -19.242 1.00 95.19 179 ARG A N 1
ATOM 1379 C CA . ARG A 1 179 ? 18.735 7.803 -19.768 1.00 95.19 179 ARG A CA 1
ATOM 1380 C C . ARG A 1 179 ? 19.358 7.219 -21.026 1.00 95.19 179 ARG A C 1
ATOM 1382 O O . ARG A 1 179 ? 19.313 6.015 -21.272 1.00 95.19 179 ARG A O 1
ATOM 1389 N N . ILE A 1 180 ? 19.947 8.085 -21.846 1.00 94.94 180 ILE A N 1
ATOM 1390 C CA . ILE A 1 180 ? 20.758 7.641 -22.985 1.00 94.94 180 ILE A CA 1
ATOM 1391 C C . ILE A 1 180 ? 21.849 6.687 -22.476 1.00 94.94 180 ILE A C 1
ATOM 1393 O O . ILE A 1 180 ? 22.586 7.014 -21.549 1.00 94.94 180 ILE A O 1
ATOM 1397 N N . GLY A 1 181 ? 21.943 5.513 -23.093 1.00 94.31 181 GLY A N 1
ATOM 1398 C CA . GLY A 1 181 ? 22.825 4.422 -22.691 1.00 94.31 181 GLY A CA 1
ATOM 1399 C C . GLY A 1 181 ? 22.140 3.321 -21.878 1.00 94.31 181 GLY A C 1
ATOM 1400 O O . GLY A 1 181 ? 22.699 2.225 -21.799 1.00 94.31 181 GLY A O 1
ATOM 1401 N N . ASP A 1 182 ? 20.939 3.550 -21.343 1.00 96.44 182 ASP A N 1
ATOM 1402 C CA . ASP A 1 182 ? 20.219 2.537 -20.569 1.00 96.44 182 ASP A CA 1
ATOM 1403 C C . ASP A 1 182 ? 19.696 1.407 -21.455 1.00 96.44 182 ASP A C 1
ATOM 1405 O O . ASP A 1 182 ? 19.333 1.599 -22.619 1.00 96.44 182 ASP A O 1
ATOM 1409 N N . VAL A 1 183 ? 19.630 0.209 -20.877 1.00 94.50 183 VAL A N 1
ATOM 1410 C CA . VAL A 1 183 ? 19.059 -0.980 -21.513 1.00 94.50 183 VAL A CA 1
ATOM 1411 C C . VAL A 1 183 ? 17.599 -1.129 -21.099 1.00 94.50 183 VAL A C 1
ATOM 1413 O O . VAL A 1 183 ? 17.250 -1.016 -19.927 1.00 94.50 183 VAL A O 1
ATOM 1416 N N . MET A 1 184 ? 16.738 -1.392 -22.077 1.00 93.88 184 MET A N 1
ATOM 1417 C CA . MET A 1 184 ? 15.289 -1.399 -21.931 1.00 93.88 184 MET A CA 1
ATOM 1418 C C . MET A 1 184 ? 14.682 -2.725 -22.380 1.00 93.88 184 MET A C 1
ATOM 1420 O O . MET A 1 184 ? 15.121 -3.321 -23.366 1.00 93.88 184 MET A O 1
ATOM 1424 N N . TYR A 1 185 ? 13.603 -3.125 -21.705 1.00 93.62 185 TYR A N 1
ATOM 1425 C CA . TYR A 1 185 ? 12.729 -4.209 -22.146 1.00 93.62 185 TYR A CA 1
ATOM 1426 C C . TYR A 1 185 ? 11.583 -3.658 -22.991 1.00 93.62 185 TYR A C 1
ATOM 1428 O O . TYR A 1 185 ? 10.855 -2.753 -22.578 1.00 93.62 185 TYR A O 1
ATOM 1436 N N . LEU A 1 186 ? 11.418 -4.224 -24.180 1.00 92.06 186 LEU A N 1
ATOM 1437 C CA . LEU A 1 186 ? 10.423 -3.833 -25.167 1.00 92.06 186 LEU A CA 1
ATOM 1438 C C . LEU A 1 186 ? 9.496 -5.002 -25.466 1.00 92.06 186 LEU A C 1
ATOM 1440 O O . LEU A 1 186 ? 9.849 -6.170 -25.279 1.00 92.06 186 LEU A O 1
ATOM 1444 N N . HIS A 1 187 ? 8.306 -4.684 -25.971 1.00 90.81 187 HIS A N 1
ATOM 1445 C CA . HIS A 1 187 ? 7.366 -5.708 -26.395 1.00 90.81 187 HIS A CA 1
ATOM 1446 C C . HIS A 1 187 ? 8.031 -6.636 -27.435 1.00 90.81 187 HIS A C 1
ATOM 1448 O O . HIS A 1 187 ? 8.731 -6.146 -28.323 1.00 90.81 187 HIS A O 1
ATOM 1454 N N . PRO A 1 188 ? 7.811 -7.964 -27.394 1.00 88.50 188 PRO A N 1
ATOM 1455 C CA . PRO A 1 188 ? 8.508 -8.897 -28.285 1.00 88.50 188 PRO A CA 1
ATOM 1456 C C . PRO A 1 188 ? 8.269 -8.668 -29.785 1.00 88.50 188 PRO A C 1
ATOM 1458 O O . PRO A 1 188 ? 8.925 -9.289 -30.613 1.00 88.50 188 PRO A O 1
ATOM 1461 N N . GLN A 1 189 ? 7.286 -7.844 -30.155 1.00 87.06 189 GLN A N 1
ATOM 1462 C CA . GLN A 1 189 ? 6.934 -7.514 -31.543 1.00 87.06 189 GLN A CA 1
ATOM 1463 C C . GLN A 1 189 ? 7.459 -6.142 -31.992 1.00 87.06 189 GLN A C 1
ATOM 1465 O O . GLN A 1 189 ? 7.218 -5.744 -33.125 1.00 87.06 189 GLN A O 1
ATOM 1470 N N . THR A 1 190 ? 8.174 -5.402 -31.132 1.00 87.94 190 THR A N 1
ATOM 1471 C CA . THR A 1 190 ? 8.617 -4.026 -31.426 1.00 87.94 190 THR A CA 1
ATOM 1472 C C . THR A 1 190 ? 9.468 -3.913 -32.697 1.00 87.94 190 THR A C 1
ATOM 1474 O O . THR A 1 190 ? 9.442 -2.867 -33.334 1.00 87.94 190 THR A O 1
ATOM 1477 N N . PHE A 1 191 ? 10.174 -4.978 -33.089 1.00 84.94 191 PHE A N 1
ATOM 1478 C CA . PHE A 1 191 ? 11.059 -5.002 -34.261 1.00 84.94 191 PHE A CA 1
ATOM 1479 C C . PHE A 1 191 ? 10.606 -5.979 -35.359 1.00 84.94 191 PHE A C 1
ATOM 1481 O O . PHE A 1 191 ? 11.406 -6.344 -36.216 1.00 84.94 191 PHE A O 1
ATOM 1488 N N . ASP A 1 192 ? 9.359 -6.464 -35.337 1.00 81.56 192 ASP A N 1
ATOM 1489 C CA . ASP A 1 192 ? 8.906 -7.463 -36.319 1.00 81.56 192 ASP A CA 1
ATOM 1490 C C . ASP A 1 192 ? 8.824 -6.897 -37.748 1.00 81.56 192 ASP A C 1
ATOM 1492 O O . ASP A 1 192 ? 9.092 -7.621 -38.708 1.00 81.56 192 ASP A O 1
ATOM 1496 N N . ASP A 1 193 ? 8.538 -5.600 -37.897 1.00 65.75 193 ASP A N 1
ATOM 1497 C CA . ASP A 1 193 ? 8.506 -4.927 -39.204 1.00 65.75 193 ASP A CA 1
ATOM 1498 C C . ASP A 1 193 ? 9.889 -4.887 -39.883 1.00 65.75 193 ASP A C 1
ATOM 1500 O O . ASP A 1 193 ? 9.972 -4.878 -41.113 1.00 65.75 193 ASP A O 1
ATOM 1504 N N . ASP A 1 194 ? 10.973 -4.948 -39.103 1.00 59.00 194 ASP A N 1
ATOM 1505 C CA . ASP A 1 194 ? 12.351 -5.013 -39.608 1.00 59.00 194 ASP A CA 1
ATOM 1506 C C . ASP A 1 194 ? 12.747 -6.435 -40.054 1.00 59.00 194 ASP A C 1
ATOM 1508 O O . ASP A 1 194 ? 13.744 -6.621 -40.754 1.00 59.00 194 ASP A O 1
ATOM 1512 N N . LEU A 1 195 ? 11.970 -7.454 -39.662 1.00 52.38 195 LEU A N 1
ATOM 1513 C CA . LEU A 1 195 ? 12.234 -8.870 -39.943 1.00 52.38 195 LEU A CA 1
ATOM 1514 C C . LEU A 1 195 ? 11.523 -9.385 -41.204 1.00 52.38 195 LEU A C 1
ATOM 1516 O O . LEU A 1 195 ? 11.797 -10.503 -41.649 1.00 52.38 195 LEU A O 1
ATOM 1520 N N . VAL A 1 196 ? 10.639 -8.589 -41.815 1.00 42.66 196 VAL A N 1
ATOM 1521 C CA . VAL A 1 196 ? 10.012 -8.932 -43.097 1.00 42.66 196 VAL A CA 1
ATOM 1522 C C . VAL A 1 196 ? 10.807 -8.276 -44.230 1.00 42.66 196 VAL A C 1
ATOM 1524 O O . VAL A 1 196 ? 10.679 -7.068 -44.443 1.00 42.66 196 VAL A O 1
ATOM 1527 N N . PRO A 1 197 ? 11.594 -9.021 -45.035 1.00 41.31 197 PRO A N 1
ATOM 1528 C CA . PRO A 1 197 ? 12.091 -8.460 -46.282 1.00 41.31 197 PRO A CA 1
ATOM 1529 C C . PRO A 1 197 ? 10.877 -8.047 -47.114 1.00 41.31 197 PRO A C 1
ATOM 1531 O O . PRO A 1 197 ? 10.018 -8.883 -47.410 1.00 41.31 197 PRO A O 1
ATOM 1534 N N . ARG A 1 198 ? 10.794 -6.759 -47.477 1.00 41.53 198 ARG A N 1
ATOM 1535 C CA . ARG A 1 198 ? 9.793 -6.216 -48.406 1.00 41.53 198 ARG A CA 1
ATOM 1536 C C . ARG A 1 198 ? 9.875 -6.982 -49.728 1.00 41.53 198 ARG A C 1
ATOM 1538 O O . ARG A 1 198 ? 10.535 -6.553 -50.670 1.00 41.53 198 ARG A O 1
ATOM 1545 N N . LYS A 1 199 ? 9.197 -8.125 -49.831 1.00 38.50 199 LYS A N 1
ATOM 1546 C CA . LYS A 1 199 ? 8.888 -8.722 -51.124 1.00 38.50 199 LYS A CA 1
ATOM 1547 C C . LYS A 1 199 ? 7.963 -7.735 -51.809 1.00 38.50 199 LYS A C 1
ATOM 1549 O O . LYS A 1 199 ? 6.870 -7.462 -51.320 1.00 38.50 199 LYS A O 1
ATOM 1554 N N . ALA A 1 200 ? 8.445 -7.172 -52.912 1.00 38.25 200 ALA A N 1
ATOM 1555 C CA . ALA A 1 200 ? 7.657 -6.369 -53.822 1.00 38.25 200 ALA A CA 1
ATOM 1556 C C . ALA A 1 200 ? 6.349 -7.110 -54.125 1.00 38.25 200 ALA A C 1
ATOM 1558 O O . ALA A 1 200 ? 6.334 -8.111 -54.843 1.00 38.25 200 ALA A O 1
ATOM 1559 N N . ILE A 1 201 ? 5.248 -6.630 -53.550 1.00 36.91 201 ILE A N 1
ATOM 1560 C CA . ILE A 1 201 ? 3.914 -7.008 -53.989 1.00 36.91 201 ILE A CA 1
ATOM 1561 C C . ILE A 1 201 ? 3.762 -6.350 -55.358 1.00 36.91 201 ILE A C 1
ATOM 1563 O O . ILE A 1 201 ? 3.413 -5.173 -55.463 1.00 36.91 201 ILE A O 1
ATOM 1567 N N . LYS A 1 202 ? 4.085 -7.092 -56.423 1.00 35.56 202 LYS A N 1
ATOM 1568 C CA . LYS A 1 202 ? 3.612 -6.751 -57.762 1.00 35.56 202 LYS A CA 1
ATOM 1569 C C . LYS A 1 202 ? 2.086 -6.771 -57.703 1.00 35.56 202 LYS A C 1
ATOM 1571 O O . LYS A 1 202 ? 1.477 -7.827 -57.552 1.00 35.56 202 LYS A O 1
ATOM 1576 N N . LYS A 1 203 ? 1.482 -5.587 -57.800 1.00 34.66 203 LYS A N 1
ATOM 1577 C CA . LYS A 1 203 ? 0.095 -5.440 -58.234 1.00 34.66 203 LYS A CA 1
ATOM 1578 C C . LYS A 1 203 ? 0.033 -5.901 -59.686 1.00 34.66 203 LYS A C 1
ATOM 1580 O O . LYS A 1 203 ? 0.409 -5.147 -60.573 1.00 34.66 203 LYS A O 1
ATOM 1585 N N . GLU A 1 204 ? -0.471 -7.101 -59.920 1.00 30.38 204 GLU A N 1
ATOM 1586 C CA . GLU A 1 204 ? -1.125 -7.419 -61.185 1.00 30.38 204 GLU A CA 1
ATOM 1587 C C . GLU A 1 204 ? -2.554 -7.859 -60.876 1.00 30.38 204 GLU A C 1
ATOM 1589 O O . GLU A 1 204 ? -2.806 -8.640 -59.957 1.00 30.38 204 GLU A O 1
ATOM 1594 N N . GLY A 1 205 ? -3.492 -7.197 -61.554 1.00 29.94 205 GLY A N 1
ATOM 1595 C CA . GLY A 1 205 ? -4.915 -7.211 -61.257 1.00 29.94 205 GLY A CA 1
ATOM 1596 C C . GLY A 1 205 ? -5.567 -8.575 -61.450 1.00 29.94 205 GLY A C 1
ATOM 1597 O O . GLY A 1 205 ? -5.155 -9.386 -62.275 1.00 29.94 205 GLY A O 1
ATOM 1598 N N . GLY A 1 206 ? -6.634 -8.811 -60.689 1.00 24.95 206 GLY A N 1
ATOM 1599 C CA . GLY A 1 206 ? -7.574 -9.882 -61.007 1.00 24.95 206 GLY A CA 1
ATOM 1600 C C . GLY A 1 206 ? -8.497 -9.503 -62.177 1.00 24.95 206 GLY A C 1
ATOM 1601 O O . GLY A 1 206 ? -8.381 -8.405 -62.722 1.00 24.95 206 GLY A O 1
ATOM 1602 N N . PRO A 1 207 ? -9.515 -10.327 -62.486 1.00 38.81 207 PRO A N 1
ATOM 1603 C CA . PRO A 1 207 ? -9.720 -11.709 -62.037 1.00 38.81 207 PRO A CA 1
ATOM 1604 C C . PRO A 1 207 ? -10.123 -12.651 -63.194 1.00 38.81 207 PRO A C 1
ATOM 1606 O O . PRO A 1 207 ? -10.778 -12.209 -64.129 1.00 38.81 207 PRO A O 1
ATOM 1609 N N . LYS A 1 208 ? -9.894 -13.970 -63.078 1.00 26.23 208 LYS A N 1
ATOM 1610 C CA . LYS A 1 208 ? -10.867 -14.986 -63.544 1.00 26.23 208 LYS A CA 1
ATOM 1611 C C . LYS A 1 208 ? -10.809 -16.248 -62.685 1.00 26.23 208 LYS A C 1
ATOM 1613 O O . LYS A 1 208 ? -9.754 -16.822 -62.439 1.00 26.23 208 LYS A O 1
ATOM 1618 N N . ALA A 1 209 ? -11.992 -16.650 -62.238 1.00 34.59 209 ALA A N 1
ATOM 1619 C CA . ALA A 1 209 ? -12.262 -17.836 -61.450 1.00 34.59 209 ALA A CA 1
ATOM 1620 C C . ALA A 1 209 ? -11.984 -19.129 -62.232 1.00 34.59 209 ALA A C 1
ATOM 1622 O O . ALA A 1 209 ? -12.408 -19.265 -63.377 1.00 34.59 209 ALA A O 1
ATOM 1623 N N . SER A 1 210 ? -11.385 -20.124 -61.578 1.00 30.53 210 SER A N 1
ATOM 1624 C CA . SER A 1 210 ? -11.671 -21.530 -61.872 1.00 30.53 210 SER A CA 1
ATOM 1625 C C . SER A 1 210 ? -11.355 -22.420 -60.668 1.00 30.53 210 SER A C 1
ATOM 1627 O O . SER A 1 210 ? -10.587 -22.076 -59.775 1.00 30.53 210 SER A O 1
ATOM 1629 N N . LYS A 1 211 ? -12.117 -23.506 -60.608 1.00 30.17 211 LYS A N 1
ATOM 1630 C CA . LYS A 1 211 ? -12.537 -24.267 -59.434 1.00 30.17 211 LYS A CA 1
ATOM 1631 C C . LYS A 1 211 ? -11.452 -25.165 -58.828 1.00 30.17 211 LYS A C 1
ATOM 1633 O O . LYS A 1 211 ? -10.587 -25.695 -59.514 1.00 30.17 211 LYS A O 1
ATOM 1638 N N . ALA A 1 212 ? -11.623 -25.403 -57.529 1.00 35.12 212 ALA A N 1
ATOM 1639 C CA . ALA A 1 212 ? -10.921 -26.371 -56.699 1.00 35.12 212 ALA A CA 1
ATOM 1640 C C . ALA A 1 212 ? -10.828 -27.787 -57.300 1.00 35.12 212 ALA A C 1
ATOM 1642 O O . ALA A 1 212 ? -11.805 -28.309 -57.840 1.00 35.12 212 ALA A O 1
ATOM 1643 N N . LYS A 1 213 ? -9.705 -28.473 -57.043 1.00 30.64 213 LYS A N 1
ATOM 1644 C CA . LYS A 1 213 ? -9.676 -29.940 -56.976 1.00 30.64 213 LYS A CA 1
ATOM 1645 C C . LYS A 1 213 ? -8.700 -30.423 -55.898 1.00 30.64 213 LYS A C 1
ATOM 1647 O O . LYS A 1 213 ? -7.486 -30.327 -56.025 1.00 30.64 213 LYS A O 1
ATOM 1652 N N . LYS A 1 214 ? -9.291 -30.928 -54.815 1.00 31.77 214 LYS A N 1
ATOM 1653 C CA . LYS A 1 214 ? -8.670 -31.550 -53.642 1.00 31.77 214 LYS A CA 1
ATOM 1654 C C . LYS A 1 214 ? -8.275 -32.988 -54.012 1.00 31.77 214 LYS A C 1
ATOM 1656 O O . LYS A 1 214 ? -9.153 -33.809 -54.270 1.00 31.77 214 LYS A O 1
ATOM 1661 N N . GLY A 1 215 ? -6.978 -33.286 -54.086 1.00 27.53 215 GLY A N 1
ATOM 1662 C CA . GLY A 1 215 ? -6.460 -34.635 -54.343 1.00 27.53 215 GLY A CA 1
ATOM 1663 C C . GLY A 1 215 ? -6.498 -35.491 -53.078 1.00 27.53 215 GLY A C 1
ATOM 1664 O O . GLY A 1 215 ? -5.708 -35.286 -52.164 1.00 27.53 215 GLY A O 1
ATOM 1665 N N . ARG A 1 216 ? -7.446 -36.431 -53.018 1.00 30.23 216 ARG A N 1
ATOM 1666 C CA . ARG A 1 216 ? -7.596 -37.447 -51.967 1.00 30.23 216 ARG A CA 1
ATOM 1667 C C . ARG A 1 216 ? -6.900 -38.730 -52.428 1.00 30.23 216 ARG A C 1
ATOM 1669 O O . ARG A 1 216 ? -7.246 -39.260 -53.481 1.00 30.23 216 ARG A O 1
ATOM 1676 N N . ALA A 1 217 ? -5.949 -39.213 -51.632 1.00 33.41 217 ALA A N 1
ATOM 1677 C CA . ALA A 1 217 ? -5.245 -40.474 -51.843 1.00 33.41 217 ALA A CA 1
ATOM 1678 C C . ALA A 1 217 ? -6.208 -41.677 -51.796 1.00 33.41 217 ALA A C 1
ATOM 1680 O O . ALA A 1 217 ? -7.101 -41.751 -50.945 1.00 33.41 217 ALA A O 1
ATOM 1681 N N . GLN A 1 218 ? -6.031 -42.596 -52.747 1.00 32.31 218 GLN A N 1
ATOM 1682 C CA . GLN A 1 218 ? -6.820 -43.813 -52.915 1.00 32.31 218 GLN A CA 1
ATOM 1683 C C . GLN A 1 218 ? -6.372 -44.916 -51.949 1.00 32.31 218 GLN A C 1
ATOM 1685 O O . GLN A 1 218 ? -5.187 -45.209 -51.817 1.00 32.31 218 GLN A O 1
ATOM 16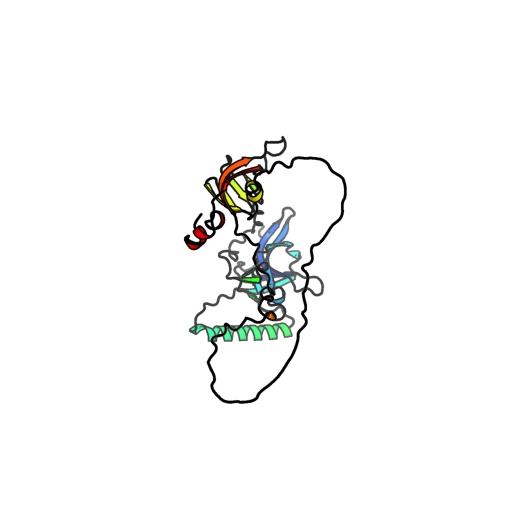90 N N . ARG A 1 219 ? -7.364 -45.562 -51.329 1.00 31.36 219 ARG A N 1
ATOM 1691 C CA . ARG A 1 219 ? -7.269 -46.877 -50.685 1.00 31.36 219 ARG A CA 1
ATOM 1692 C C . ARG A 1 219 ? -7.218 -47.965 -51.766 1.00 31.36 219 ARG A C 1
ATOM 1694 O O . ARG A 1 219 ? -8.004 -47.897 -52.708 1.00 31.36 219 ARG A O 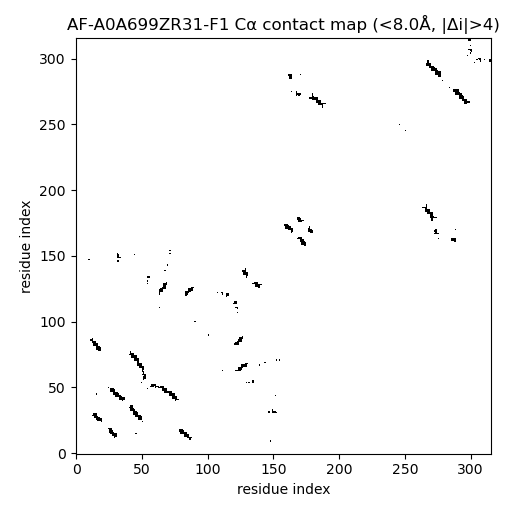1
ATOM 1701 N N . LYS A 1 220 ? -6.392 -48.998 -51.585 1.00 30.23 220 LYS A N 1
ATOM 1702 C CA . LYS A 1 220 ? -6.564 -50.300 -52.249 1.00 30.23 220 LYS A CA 1
ATOM 1703 C C . LYS A 1 220 ? -6.791 -51.372 -51.183 1.00 30.23 220 LYS A C 1
ATOM 1705 O O . LYS A 1 220 ? -5.988 -51.507 -50.268 1.00 30.23 220 LYS A O 1
ATOM 1710 N N . ALA A 1 221 ? -7.908 -52.082 -51.314 1.00 28.72 221 ALA A N 1
ATOM 1711 C CA . ALA A 1 221 ? -8.201 -53.350 -50.654 1.00 28.72 221 ALA A CA 1
ATOM 1712 C C . ALA A 1 221 ? -8.112 -54.454 -51.722 1.00 28.72 221 ALA A C 1
ATOM 1714 O O . ALA A 1 221 ? -8.349 -54.180 -52.901 1.00 28.72 221 ALA A O 1
ATOM 1715 N N . GLY A 1 222 ? -7.674 -55.640 -51.301 1.00 27.98 222 GLY A N 1
ATOM 1716 C CA . GLY A 1 222 ? -7.141 -56.702 -52.156 1.00 27.98 222 GLY A CA 1
ATOM 1717 C C . GLY A 1 222 ? -8.156 -57.724 -52.650 1.00 27.98 222 GLY A C 1
ATOM 1718 O O . GLY A 1 222 ? -9.351 -57.526 -52.478 1.00 27.98 222 GLY A O 1
ATOM 1719 N N . VAL A 1 223 ? -7.641 -58.823 -53.215 1.00 27.72 223 VAL A N 1
ATOM 1720 C CA . VAL A 1 223 ? -8.290 -60.141 -53.355 1.00 27.72 223 VAL A CA 1
ATOM 1721 C C . VAL A 1 223 ? -7.190 -61.223 -53.413 1.00 27.72 223 VAL A C 1
ATOM 1723 O O . VAL A 1 223 ? -6.108 -60.984 -53.946 1.00 27.72 223 VAL A O 1
ATOM 1726 N N . THR A 1 224 ? -7.497 -62.367 -52.799 1.00 31.23 224 THR A N 1
ATOM 1727 C CA . THR A 1 224 ? -6.767 -63.638 -52.598 1.00 31.23 224 THR A CA 1
ATOM 1728 C C . THR A 1 224 ? -6.575 -64.479 -53.881 1.00 31.23 224 THR A C 1
ATOM 1730 O O . THR A 1 224 ? -7.068 -64.092 -54.941 1.00 31.23 224 THR A O 1
ATOM 1733 N N . PRO A 1 225 ? -5.868 -65.633 -53.816 1.00 34.62 225 PRO A N 1
ATOM 1734 C CA . PRO A 1 225 ? -6.580 -66.917 -53.665 1.00 34.62 225 PRO A CA 1
ATOM 1735 C C . PRO A 1 225 ? -5.877 -67.972 -52.768 1.00 34.62 225 PRO A C 1
ATOM 1737 O O . PRO A 1 225 ? -4.787 -67.758 -52.248 1.00 34.62 225 PRO A O 1
ATOM 1740 N N . ALA A 1 226 ? -6.585 -69.087 -52.555 1.00 25.98 226 ALA A N 1
ATOM 1741 C CA . ALA A 1 226 ? -6.383 -70.153 -51.567 1.00 25.98 226 ALA A CA 1
ATOM 1742 C C . ALA A 1 226 ? -5.560 -71.369 -52.057 1.00 25.98 226 ALA A C 1
ATOM 1744 O O . ALA A 1 226 ? -5.558 -71.634 -53.255 1.00 25.98 226 ALA A O 1
ATOM 1745 N N . ALA A 1 227 ? -4.978 -72.152 -51.126 1.00 26.97 227 ALA A N 1
ATOM 1746 C CA . ALA A 1 227 ? -5.229 -73.601 -50.910 1.00 26.97 227 ALA A CA 1
ATOM 1747 C C . ALA A 1 227 ? -4.187 -74.283 -49.977 1.00 26.97 227 ALA A C 1
ATOM 1749 O O . ALA A 1 227 ? -2.996 -74.060 -50.148 1.00 26.97 227 ALA A O 1
ATOM 1750 N N . SER A 1 228 ? -4.694 -75.141 -49.061 1.00 26.19 228 SER A N 1
ATOM 1751 C CA . SER A 1 228 ? -4.133 -76.372 -48.418 1.00 26.19 228 SER A CA 1
ATOM 1752 C C . SER A 1 228 ? -2.689 -76.374 -47.877 1.00 26.19 228 SER A C 1
ATOM 1754 O O . SER A 1 228 ? -1.771 -76.037 -48.602 1.00 26.19 228 SER A O 1
ATOM 1756 N N . GLY A 1 229 ? -2.329 -76.862 -46.686 1.00 25.02 229 GLY A N 1
ATOM 1757 C CA . GLY A 1 229 ? -2.935 -77.740 -45.676 1.00 25.02 229 GLY A CA 1
ATOM 1758 C C . GLY A 1 229 ? -1.778 -78.484 -44.964 1.00 25.02 229 GLY A C 1
ATOM 1759 O O . GLY A 1 229 ? -0.774 -78.759 -45.614 1.00 25.02 229 GLY A O 1
ATOM 1760 N N . GLY A 1 230 ? -1.883 -78.801 -43.665 1.00 26.28 230 GLY A N 1
ATOM 1761 C CA . GLY A 1 230 ? -0.917 -79.671 -42.960 1.00 26.28 230 GLY A CA 1
ATOM 1762 C C . GLY A 1 230 ? -0.512 -79.204 -41.556 1.00 26.28 230 GLY A C 1
ATOM 1763 O O . GLY A 1 230 ? -0.040 -78.090 -41.379 1.00 26.28 230 GLY A O 1
ATOM 1764 N N . VAL A 1 231 ? -0.727 -80.080 -40.575 1.00 32.16 231 VAL A N 1
ATOM 1765 C CA . VAL A 1 231 ? -0.579 -79.931 -39.113 1.00 32.16 231 VAL A CA 1
ATOM 1766 C C . VAL A 1 231 ? 0.852 -80.252 -38.654 1.00 32.16 231 VAL A C 1
ATOM 1768 O O . VAL A 1 231 ? 1.401 -81.199 -39.199 1.00 32.16 231 VAL A O 1
ATOM 1771 N N . THR A 1 232 ? 1.386 -79.537 -37.644 1.00 28.12 232 THR A N 1
ATOM 1772 C CA . THR A 1 232 ? 2.105 -80.047 -36.436 1.00 28.12 232 THR A CA 1
ATOM 1773 C C . THR A 1 232 ? 2.648 -78.882 -35.580 1.00 28.12 232 THR A C 1
ATOM 1775 O O . THR A 1 232 ? 3.451 -78.095 -36.072 1.00 28.12 232 THR A O 1
ATOM 1778 N N . ASP A 1 233 ? 2.254 -78.816 -34.303 1.00 32.78 233 ASP A N 1
ATOM 1779 C CA . ASP A 1 233 ? 3.005 -78.193 -33.182 1.00 32.78 233 ASP A CA 1
ATOM 1780 C C . ASP A 1 233 ? 4.210 -79.104 -32.796 1.00 32.78 233 ASP A C 1
ATOM 1782 O O . ASP A 1 233 ? 4.150 -80.274 -33.198 1.00 32.78 233 ASP A O 1
ATOM 1786 N N . PRO A 1 234 ? 5.258 -78.710 -32.009 1.00 44.88 234 PRO A N 1
ATOM 1787 C CA . PRO A 1 234 ? 5.242 -77.714 -30.914 1.00 44.88 234 PRO A CA 1
ATOM 1788 C C . PRO A 1 234 ? 6.538 -76.879 -30.645 1.00 44.88 234 PRO A C 1
ATOM 1790 O O . PRO A 1 234 ? 7.593 -77.127 -31.211 1.00 44.88 234 PRO A O 1
ATOM 1793 N N . MET A 1 235 ? 6.430 -75.952 -29.673 1.00 36.34 235 MET A N 1
ATOM 1794 C CA . MET A 1 235 ? 7.469 -75.447 -28.734 1.00 36.34 235 MET A CA 1
ATOM 1795 C C . MET A 1 235 ? 8.759 -74.788 -29.277 1.00 36.34 235 MET A C 1
ATOM 1797 O O . MET A 1 235 ? 9.695 -75.475 -29.656 1.00 36.34 235 MET A O 1
ATOM 1801 N N . ASP A 1 236 ? 8.839 -73.450 -29.179 1.00 36.31 236 ASP A N 1
ATOM 1802 C CA . ASP A 1 236 ? 9.874 -72.703 -28.418 1.00 36.31 236 ASP A CA 1
ATOM 1803 C C . ASP A 1 236 ? 9.646 -71.173 -28.540 1.00 36.31 236 ASP A C 1
ATOM 1805 O O . ASP A 1 236 ? 9.379 -70.681 -29.641 1.00 36.31 236 ASP A O 1
ATOM 1809 N N . PRO A 1 237 ? 9.729 -70.371 -27.454 1.00 40.53 237 PRO A N 1
ATOM 1810 C CA . PRO A 1 237 ? 9.526 -68.929 -27.536 1.00 40.53 237 PRO A CA 1
ATOM 1811 C C . PRO A 1 237 ? 10.832 -68.230 -27.934 1.00 40.53 237 PRO A C 1
ATOM 1813 O O . PRO A 1 237 ? 11.691 -67.944 -27.099 1.00 40.53 237 PRO A O 1
ATOM 1816 N N . ALA A 1 238 ? 10.967 -67.897 -29.216 1.00 37.88 238 ALA A N 1
ATOM 1817 C CA . ALA A 1 238 ? 11.916 -66.877 -29.639 1.00 37.88 238 ALA A CA 1
ATOM 1818 C C . ALA A 1 238 ? 11.430 -65.512 -29.120 1.00 37.88 238 ALA A C 1
ATOM 1820 O O . ALA A 1 238 ? 10.336 -65.056 -29.455 1.00 37.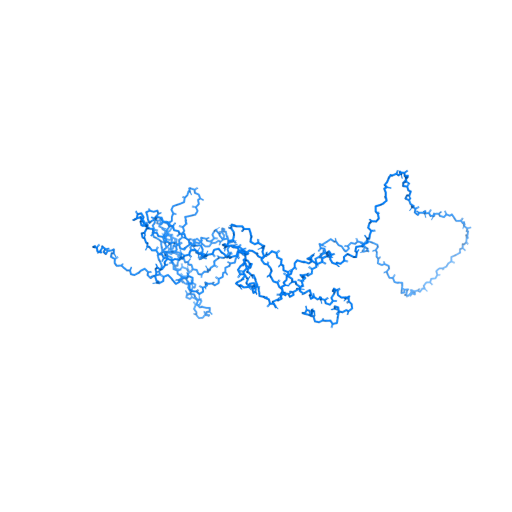88 238 ALA A O 1
ATOM 1821 N N . PHE A 1 239 ? 12.231 -64.878 -28.265 1.00 39.06 239 PHE A N 1
ATOM 1822 C CA . PHE A 1 239 ? 12.004 -63.522 -27.775 1.00 39.06 239 PHE A CA 1
ATOM 1823 C C . PHE A 1 239 ? 12.202 -62.547 -28.948 1.00 39.06 239 PHE A C 1
ATOM 1825 O O . PHE A 1 239 ? 13.322 -62.138 -29.247 1.00 39.06 239 PHE A O 1
ATOM 1832 N N . ASP A 1 240 ? 11.119 -62.234 -29.660 1.00 43.03 240 ASP A N 1
ATOM 1833 C CA . ASP A 1 240 ? 11.120 -61.244 -30.734 1.00 43.03 240 ASP A CA 1
ATOM 1834 C C . ASP A 1 240 ? 11.240 -59.843 -30.121 1.00 43.03 240 ASP A C 1
ATOM 1836 O O . ASP A 1 240 ? 10.333 -59.351 -29.444 1.00 43.03 240 ASP A O 1
ATOM 1840 N N . SER A 1 241 ? 12.388 -59.198 -30.330 1.00 48.88 241 SER A N 1
ATOM 1841 C CA . SER A 1 241 ? 12.659 -57.807 -29.960 1.00 48.88 241 SER A CA 1
ATOM 1842 C C . SER A 1 241 ? 11.950 -56.829 -30.906 1.00 48.88 241 SER A C 1
ATOM 1844 O O . SER A 1 241 ? 12.557 -55.877 -31.400 1.00 48.88 241 SER A O 1
ATOM 1846 N N . GLY A 1 242 ? 10.672 -57.079 -31.190 1.00 44.78 242 GLY A N 1
ATOM 1847 C CA . GLY A 1 242 ? 9.841 -56.188 -31.979 1.00 44.78 242 GLY A CA 1
ATOM 1848 C C . GLY A 1 242 ? 9.660 -54.876 -31.226 1.00 44.78 242 GLY A C 1
ATOM 1849 O O . GLY A 1 242 ? 9.100 -54.863 -30.128 1.00 44.78 242 GLY A O 1
ATOM 1850 N N . GLU A 1 243 ? 10.146 -53.773 -31.803 1.00 56.34 243 GLU A N 1
ATOM 1851 C CA . GLU A 1 243 ? 9.848 -52.416 -31.345 1.00 56.34 243 GLU A CA 1
ATOM 1852 C C . GLU A 1 243 ? 8.342 -52.303 -31.097 1.00 56.34 243 GLU A C 1
ATOM 1854 O O . GLU A 1 243 ? 7.540 -52.304 -32.035 1.00 56.34 243 GLU A O 1
ATOM 1859 N N . ALA A 1 244 ? 7.947 -52.238 -29.823 1.00 57.47 244 ALA A N 1
ATOM 1860 C CA . ALA A 1 244 ? 6.555 -52.088 -29.447 1.00 57.47 244 ALA A CA 1
ATOM 1861 C C . ALA A 1 244 ? 6.031 -50.795 -30.081 1.00 57.47 244 ALA A C 1
ATOM 1863 O O . ALA A 1 244 ? 6.364 -49.687 -29.649 1.00 57.47 244 ALA A O 1
ATOM 1864 N N . SER A 1 245 ? 5.240 -50.931 -31.149 1.00 69.44 245 SER A N 1
ATOM 1865 C CA . SER A 1 245 ? 4.716 -49.781 -31.866 1.00 69.44 245 SER A CA 1
ATOM 1866 C C . SER A 1 245 ? 3.830 -49.004 -30.902 1.00 69.44 245 SER A C 1
ATOM 1868 O O . SER A 1 245 ? 2.785 -49.500 -30.474 1.00 69.44 245 SER A O 1
ATOM 1870 N N . VAL A 1 246 ? 4.264 -47.797 -30.537 1.00 68.06 246 VAL A N 1
ATOM 1871 C CA . VAL A 1 246 ? 3.499 -46.922 -29.648 1.00 68.06 246 VAL A CA 1
ATOM 1872 C C . VAL A 1 246 ? 2.080 -46.782 -30.221 1.00 68.06 246 VAL A C 1
ATOM 1874 O O . VAL A 1 246 ? 1.954 -46.361 -31.379 1.00 68.06 246 VAL A O 1
ATOM 1877 N N . PRO A 1 247 ? 1.027 -47.134 -29.455 1.00 69.38 247 PRO A N 1
ATOM 1878 C CA . PRO A 1 247 ? -0.342 -47.119 -29.947 1.00 69.38 247 PRO A CA 1
ATOM 1879 C C . PRO A 1 247 ? -0.745 -45.742 -30.477 1.00 69.38 247 PRO A C 1
ATOM 1881 O O . PRO A 1 247 ? -0.432 -44.714 -29.873 1.00 69.38 247 PRO A O 1
ATOM 1884 N N . ASP A 1 248 ? -1.497 -45.705 -31.576 1.00 65.50 248 ASP A N 1
ATOM 1885 C CA . ASP A 1 248 ? -1.853 -44.454 -32.261 1.00 65.50 248 ASP A CA 1
ATOM 1886 C C . ASP A 1 248 ? -2.631 -43.465 -31.376 1.00 65.50 248 ASP A C 1
ATOM 1888 O O . ASP A 1 248 ? -2.559 -42.253 -31.578 1.00 65.50 248 ASP A O 1
ATOM 1892 N N . TYR A 1 249 ? -3.312 -43.947 -30.331 1.00 64.81 249 TYR A N 1
ATOM 1893 C CA . TYR A 1 249 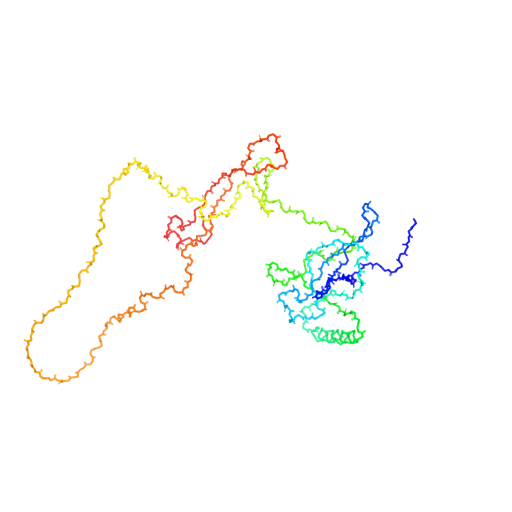? -3.997 -43.082 -29.366 1.00 64.81 249 TYR A CA 1
ATOM 1894 C C . TYR A 1 249 ? -3.041 -42.290 -28.454 1.00 64.81 249 TYR A C 1
ATOM 1896 O O . TYR A 1 249 ? -3.464 -41.295 -27.859 1.00 64.81 249 TYR A O 1
ATOM 1904 N N . VAL A 1 250 ? -1.775 -42.711 -28.346 1.00 60.41 250 VAL A N 1
ATOM 1905 C CA . VAL A 1 250 ? -0.688 -41.994 -27.656 1.00 60.41 250 VAL A CA 1
ATOM 1906 C C . VAL A 1 250 ? -0.050 -40.961 -28.595 1.00 60.41 250 VAL A C 1
ATOM 1908 O O . VAL A 1 250 ? 0.310 -39.872 -28.155 1.00 60.41 250 VAL A O 1
ATOM 1911 N N . LYS A 1 251 ? -0.006 -41.236 -29.907 1.00 57.62 251 LYS A N 1
ATOM 1912 C CA . LYS A 1 251 ? 0.637 -40.394 -30.939 1.00 57.62 251 LYS A CA 1
ATOM 1913 C C . LYS A 1 251 ? -0.105 -39.095 -31.301 1.00 57.62 251 LYS A C 1
ATOM 1915 O O . LYS A 1 251 ? 0.296 -38.407 -32.234 1.00 57.62 251 LYS A O 1
ATOM 1920 N N . GLY A 1 252 ? -1.162 -38.718 -30.580 1.00 57.31 252 GLY A N 1
ATOM 1921 C CA . GLY A 1 252 ? -1.970 -37.540 -30.929 1.00 57.31 252 GLY A CA 1
ATOM 1922 C C . GLY A 1 252 ? -2.610 -36.783 -29.767 1.00 57.31 252 GLY A C 1
ATOM 1923 O O . GLY A 1 252 ? -3.475 -35.946 -30.009 1.00 57.31 252 GLY A O 1
ATOM 1924 N N . LYS A 1 253 ? -2.239 -37.068 -28.510 1.00 53.50 253 LYS A N 1
ATOM 1925 C CA . LYS A 1 253 ? -2.873 -36.450 -27.325 1.00 53.50 253 LYS A CA 1
ATOM 1926 C C . LYS A 1 253 ? -1.926 -35.640 -26.432 1.00 53.50 253 LYS A C 1
ATOM 1928 O O . LYS A 1 253 ? -2.266 -35.371 -25.285 1.00 53.50 253 LYS A O 1
ATOM 1933 N N . SER A 1 254 ? -0.784 -35.180 -26.939 1.00 58.12 254 SER A N 1
ATOM 1934 C CA . SER A 1 254 ? 0.105 -34.273 -26.197 1.00 58.12 254 SER A CA 1
ATOM 1935 C C . SER A 1 254 ? -0.182 -32.793 -26.499 1.00 58.12 254 SER A C 1
ATOM 1937 O O . SER A 1 254 ? 0.673 -32.098 -27.035 1.00 58.12 254 SER A O 1
ATOM 1939 N N . SER A 1 255 ? -1.384 -32.300 -26.192 1.00 59.03 255 SER A N 1
ATOM 1940 C CA . SER A 1 255 ? -1.627 -30.848 -26.029 1.00 59.03 255 SER A CA 1
ATOM 1941 C C . SER A 1 255 ? -3.027 -30.545 -25.482 1.00 59.03 255 SER A C 1
ATOM 1943 O O . SER A 1 255 ? -3.769 -29.722 -26.010 1.00 59.03 255 SER A O 1
ATOM 1945 N N . LYS A 1 256 ? -3.418 -31.187 -24.377 1.00 53.47 256 LYS A N 1
ATOM 1946 C CA . LYS A 1 256 ? -4.474 -30.628 -23.517 1.00 53.47 256 LYS A CA 1
ATOM 1947 C C . LYS A 1 256 ? -3.817 -29.865 -22.374 1.00 53.47 256 LYS A C 1
ATOM 1949 O O . LYS A 1 256 ? -3.709 -30.359 -21.263 1.00 53.47 256 LYS A O 1
ATOM 1954 N N . GLY A 1 257 ? -3.317 -28.683 -22.699 1.00 50.56 257 GLY A N 1
ATOM 1955 C CA . GLY A 1 257 ? -2.663 -27.767 -21.771 1.00 50.56 257 GLY A CA 1
ATOM 1956 C C . GLY A 1 257 ? -2.004 -26.672 -22.590 1.00 50.56 257 GLY A C 1
ATOM 1957 O O . GLY A 1 257 ? -1.238 -26.988 -23.497 1.00 50.56 257 GLY A O 1
ATOM 1958 N N . GLY A 1 258 ? -2.379 -25.414 -22.352 1.00 51.94 258 GLY A N 1
ATOM 1959 C CA . GLY A 1 258 ? -1.929 -24.267 -23.138 1.00 51.94 258 GLY A CA 1
ATOM 1960 C C . GLY A 1 258 ? -0.415 -24.280 -23.317 1.00 51.94 258 GLY A C 1
ATOM 1961 O O . GLY A 1 258 ? 0.335 -24.114 -22.361 1.00 51.94 258 GLY A O 1
ATOM 1962 N N . SER A 1 259 ? 0.047 -24.514 -24.542 1.00 57.50 259 SER A N 1
ATOM 1963 C CA . SER A 1 259 ? 1.462 -24.381 -24.843 1.00 57.50 259 SER A CA 1
ATOM 1964 C C . SER A 1 259 ? 1.791 -22.892 -24.885 1.00 57.50 259 SER A C 1
ATOM 1966 O O . SER A 1 259 ? 1.184 -22.165 -25.675 1.00 57.50 259 SER A O 1
ATOM 1968 N N . ASN A 1 260 ? 2.814 -22.458 -24.150 1.00 62.47 260 ASN A N 1
ATOM 1969 C CA . ASN A 1 260 ? 3.428 -21.127 -24.282 1.00 62.47 260 ASN A CA 1
ATOM 1970 C C . ASN A 1 260 ? 4.126 -20.920 -25.648 1.00 62.47 260 ASN A C 1
ATOM 1972 O O . ASN A 1 260 ? 4.987 -20.059 -25.780 1.00 62.47 260 ASN A O 1
ATOM 1976 N N . LEU A 1 261 ? 3.766 -21.704 -26.673 1.00 58.84 261 LEU A N 1
ATOM 1977 C CA . LEU A 1 261 ? 4.432 -21.857 -27.971 1.00 58.84 261 LEU A CA 1
ATOM 1978 C C . LEU A 1 261 ? 4.551 -20.547 -28.770 1.00 58.84 261 LEU A C 1
ATOM 1980 O O . LEU A 1 261 ? 5.307 -20.490 -29.730 1.00 58.84 261 LEU A O 1
ATOM 1984 N N . HIS A 1 262 ? 3.828 -19.497 -28.375 1.00 64.94 262 HIS A N 1
ATOM 1985 C CA . HIS A 1 262 ? 3.833 -18.192 -29.040 1.00 64.94 262 HIS A CA 1
ATOM 1986 C C . HIS A 1 262 ? 4.274 -17.038 -28.127 1.00 64.94 262 HIS A C 1
ATOM 1988 O O . HIS A 1 262 ? 4.267 -15.887 -28.561 1.00 64.94 262 HIS A O 1
ATOM 1994 N N . LEU A 1 263 ? 4.656 -17.313 -26.873 1.00 78.94 263 LEU A N 1
ATOM 1995 C CA . LEU A 1 263 ? 5.217 -16.292 -25.992 1.00 78.94 263 LEU A CA 1
ATOM 1996 C C . LEU A 1 263 ? 6.709 -16.151 -26.296 1.00 78.94 263 LEU A C 1
ATOM 1998 O O . LEU A 1 263 ? 7.489 -17.075 -26.076 1.00 78.94 263 LEU A O 1
ATOM 2002 N N . ARG A 1 264 ? 7.096 -14.989 -26.826 1.00 84.50 264 ARG A N 1
ATOM 2003 C CA . ARG A 1 264 ? 8.501 -14.605 -27.009 1.00 84.50 264 ARG A CA 1
ATOM 2004 C C . ARG A 1 264 ? 8.969 -13.783 -25.801 1.00 84.50 264 ARG A C 1
ATOM 2006 O O . ARG A 1 264 ? 8.154 -13.049 -25.237 1.00 84.50 264 ARG A O 1
ATOM 2013 N N . PRO A 1 265 ? 10.248 -13.888 -25.397 1.00 87.88 265 PRO A N 1
ATOM 2014 C CA . PRO A 1 265 ? 10.799 -13.024 -24.359 1.00 87.88 265 PRO A CA 1
ATOM 2015 C C . PRO A 1 265 ? 10.768 -11.559 -24.808 1.00 87.88 265 PRO A C 1
ATOM 2017 O O . PRO A 1 265 ? 10.660 -11.261 -25.999 1.00 87.88 265 PRO A O 1
ATOM 2020 N N . PHE A 1 266 ? 10.880 -10.632 -23.854 1.00 91.81 266 PHE A N 1
ATOM 2021 C CA . PHE A 1 266 ? 11.022 -9.214 -24.177 1.00 91.81 266 PHE A CA 1
ATOM 2022 C C . PHE A 1 266 ? 12.228 -8.987 -25.092 1.00 91.81 266 PHE A C 1
ATOM 2024 O O . PHE A 1 266 ? 13.324 -9.505 -24.830 1.00 91.81 266 PHE A O 1
ATOM 2031 N N . ALA A 1 267 ? 12.018 -8.164 -26.119 1.00 91.31 267 ALA A N 1
ATOM 2032 C CA . ALA A 1 267 ? 13.109 -7.639 -26.918 1.00 91.31 267 ALA A CA 1
ATOM 2033 C C . ALA A 1 267 ? 13.937 -6.692 -26.044 1.00 91.31 267 ALA A C 1
ATOM 2035 O O . ALA A 1 267 ? 13.386 -5.961 -25.216 1.00 91.31 267 ALA A O 1
ATOM 2036 N N . VAL A 1 268 ? 15.254 -6.719 -26.214 1.00 93.94 268 VAL A N 1
ATOM 2037 C CA . VAL A 1 268 ? 16.170 -5.891 -25.431 1.00 93.94 268 VAL A CA 1
ATOM 2038 C C . VAL A 1 268 ? 16.832 -4.887 -26.360 1.00 93.94 268 VAL A C 1
ATOM 2040 O O . VAL A 1 268 ? 17.293 -5.238 -27.446 1.00 93.94 268 VAL A O 1
ATOM 2043 N N . ALA A 1 269 ? 16.856 -3.620 -25.964 1.00 95.25 269 ALA A N 1
ATOM 2044 C CA . ALA A 1 269 ? 17.542 -2.591 -26.728 1.00 95.25 269 ALA A CA 1
ATOM 2045 C C . ALA A 1 269 ? 18.135 -1.529 -25.813 1.00 95.25 269 ALA A C 1
ATOM 2047 O O . ALA A 1 269 ? 17.608 -1.257 -24.737 1.00 95.25 269 ALA A O 1
ATOM 2048 N N . GLN A 1 270 ? 19.211 -0.907 -26.267 1.00 96.31 270 GLN A N 1
ATOM 2049 C CA . GLN A 1 270 ? 19.802 0.238 -25.599 1.00 96.31 270 GLN A CA 1
ATOM 2050 C C . GLN A 1 270 ? 19.222 1.539 -26.155 1.00 96.31 270 GLN A C 1
ATOM 2052 O O . GLN A 1 270 ? 19.129 1.701 -27.375 1.00 96.31 270 GLN A O 1
ATOM 2057 N N . LEU A 1 271 ? 18.867 2.475 -25.277 1.00 95.56 271 LEU A N 1
ATOM 2058 C CA . LEU A 1 271 ? 18.450 3.819 -25.660 1.00 95.56 271 LEU A CA 1
ATOM 2059 C C . LEU A 1 271 ? 19.657 4.608 -26.178 1.00 95.56 271 LEU A C 1
ATOM 2061 O O . LEU A 1 271 ? 20.615 4.826 -25.443 1.00 95.56 271 LEU A O 1
ATOM 2065 N N . VAL A 1 272 ? 19.617 5.039 -27.437 1.00 95.06 272 VAL A N 1
ATOM 2066 C CA . VAL A 1 272 ? 20.702 5.813 -28.064 1.00 95.06 272 VAL A CA 1
ATOM 2067 C C . VAL A 1 272 ? 20.345 7.293 -28.107 1.00 95.06 272 VAL A C 1
ATOM 2069 O O . VAL A 1 272 ? 21.169 8.135 -27.775 1.00 95.06 272 VAL A O 1
ATOM 2072 N N . GLU A 1 273 ? 19.109 7.618 -28.487 1.00 91.81 273 GLU A N 1
ATOM 2073 C CA . GLU A 1 273 ? 18.655 9.008 -28.601 1.00 91.81 273 GLU A CA 1
ATOM 2074 C C . GLU A 1 273 ? 17.177 9.128 -28.231 1.00 91.81 273 GLU A C 1
ATOM 2076 O O . GLU A 1 273 ? 16.376 8.222 -28.486 1.00 91.81 273 GLU A O 1
ATOM 2081 N N . CYS A 1 274 ? 16.802 10.283 -27.684 1.00 89.62 274 CYS A N 1
ATOM 2082 C CA . CYS A 1 274 ? 15.432 10.615 -27.319 1.00 89.62 274 CYS A CA 1
ATOM 2083 C C . CYS A 1 274 ? 15.044 11.962 -27.942 1.00 89.62 274 CYS A C 1
ATOM 2085 O O . CYS A 1 274 ? 15.637 12.992 -27.627 1.00 89.62 274 CYS A O 1
ATOM 2087 N N . HIS A 1 275 ? 14.052 11.960 -28.834 1.00 85.00 275 HIS A N 1
ATOM 2088 C CA . HIS A 1 275 ? 13.618 13.155 -29.554 1.00 85.00 275 HIS A CA 1
ATOM 2089 C C . HIS A 1 275 ? 12.287 13.675 -29.014 1.00 85.00 275 HIS A C 1
ATOM 2091 O O . HIS A 1 275 ? 11.331 12.911 -28.839 1.00 85.00 275 HIS A O 1
ATOM 2097 N N . SER A 1 276 ? 12.198 14.991 -28.821 1.00 81.88 276 SER A N 1
ATOM 2098 C CA . SER A 1 276 ? 10.946 15.673 -28.495 1.00 81.88 276 SER A CA 1
ATOM 2099 C C . SER A 1 276 ? 10.040 15.807 -29.722 1.00 81.88 276 SER A C 1
ATOM 2101 O O . SER A 1 276 ? 10.495 15.847 -30.870 1.00 81.88 276 SER A O 1
ATOM 2103 N N . ALA A 1 277 ? 8.729 15.890 -29.488 1.00 69.44 277 ALA A N 1
ATOM 2104 C CA . ALA A 1 277 ? 7.810 16.366 -30.517 1.00 69.44 277 ALA A CA 1
ATOM 2105 C C . ALA A 1 277 ? 8.176 17.812 -30.900 1.00 69.44 277 ALA A C 1
ATOM 2107 O O . ALA A 1 277 ? 8.518 18.615 -30.030 1.00 69.44 277 ALA A O 1
ATOM 2108 N N . ARG A 1 278 ? 8.085 18.166 -32.193 1.00 60.09 278 ARG A N 1
ATOM 2109 C CA . ARG A 1 278 ? 8.290 19.559 -32.624 1.00 60.09 278 ARG A CA 1
ATOM 2110 C C . ARG A 1 278 ? 7.326 20.476 -31.859 1.00 60.09 278 ARG A C 1
ATOM 2112 O O . ARG A 1 278 ? 6.149 20.128 -31.750 1.00 60.09 278 ARG A O 1
ATOM 2119 N N . PRO A 1 279 ? 7.783 21.637 -31.366 1.00 54.41 279 PRO A N 1
ATOM 2120 C CA . PRO A 1 279 ? 6.917 22.544 -30.632 1.00 54.41 279 PRO A CA 1
ATOM 2121 C C . PRO A 1 279 ? 5.812 23.077 -31.553 1.00 54.41 279 PRO A C 1
ATOM 2123 O O . PRO A 1 279 ? 6.072 23.822 -32.495 1.00 54.41 279 PRO A O 1
ATOM 2126 N N . GLY A 1 280 ? 4.566 22.690 -31.277 1.00 54.56 280 GLY A N 1
ATOM 2127 C CA . GLY A 1 280 ? 3.398 23.502 -31.609 1.00 54.56 280 GLY A CA 1
ATOM 2128 C C . GLY A 1 280 ? 3.219 24.570 -30.529 1.00 54.56 280 GLY A C 1
ATOM 2129 O O . GLY A 1 280 ? 3.570 24.331 -29.374 1.00 54.56 280 GLY A O 1
ATOM 2130 N N . ALA A 1 281 ? 2.677 25.735 -30.890 1.00 47.53 281 ALA A N 1
ATOM 2131 C CA . ALA A 1 281 ? 2.636 26.969 -30.088 1.00 47.53 281 ALA A CA 1
ATOM 2132 C C . ALA A 1 281 ? 1.966 26.895 -28.688 1.00 47.53 281 ALA A C 1
ATOM 2134 O O . ALA A 1 281 ? 1.847 27.921 -28.029 1.00 47.53 281 ALA A O 1
ATOM 2135 N N . ALA A 1 282 ? 1.548 25.720 -28.205 1.00 45.34 282 ALA A N 1
ATOM 2136 C CA . ALA A 1 282 ? 0.816 25.546 -26.948 1.00 45.34 282 ALA A CA 1
ATOM 2137 C C . ALA A 1 282 ? 1.499 24.643 -25.895 1.00 45.34 282 ALA A C 1
ATOM 2139 O O . ALA A 1 282 ? 0.938 24.462 -24.819 1.00 45.34 282 ALA A O 1
ATOM 2140 N N . ALA A 1 283 ? 2.680 24.062 -26.146 1.00 50.12 283 ALA A N 1
ATOM 2141 C CA . ALA A 1 283 ? 3.219 23.003 -25.276 1.00 50.12 283 ALA A CA 1
ATOM 2142 C C . ALA A 1 283 ? 4.662 23.248 -24.800 1.00 50.12 283 ALA A C 1
ATOM 2144 O O . ALA A 1 283 ? 5.561 22.451 -25.052 1.00 50.12 283 ALA A O 1
ATOM 2145 N N . LEU A 1 284 ? 4.887 24.338 -24.064 1.00 49.34 284 LEU A N 1
ATOM 2146 C CA . LEU A 1 284 ? 6.103 24.501 -23.249 1.00 49.34 284 LEU A CA 1
ATOM 2147 C C . LEU A 1 284 ? 6.042 23.695 -21.933 1.00 49.34 284 LEU A C 1
ATOM 2149 O O . LEU A 1 284 ? 7.064 23.534 -21.278 1.00 49.34 284 LEU A O 1
ATOM 2153 N N . ALA A 1 285 ? 4.869 23.167 -21.558 1.00 50.53 285 ALA A N 1
ATOM 2154 C CA . ALA A 1 285 ? 4.635 22.601 -20.227 1.00 50.53 285 ALA A CA 1
ATOM 2155 C C . ALA A 1 285 ? 4.834 21.076 -20.100 1.00 50.53 285 ALA A C 1
ATOM 2157 O O . ALA A 1 285 ? 5.074 20.604 -18.997 1.00 50.53 285 ALA A O 1
ATOM 2158 N N . LEU A 1 286 ? 4.781 20.293 -21.185 1.00 56.88 286 LEU A N 1
ATOM 2159 C CA . LEU A 1 286 ? 5.106 18.858 -21.163 1.00 56.88 286 LEU A CA 1
ATOM 2160 C C . LEU A 1 286 ? 5.636 18.432 -22.534 1.00 56.88 286 LEU A C 1
ATOM 2162 O O . LEU A 1 286 ? 4.875 18.053 -23.424 1.00 56.88 286 LEU A O 1
ATOM 2166 N N . GLN A 1 287 ? 6.954 18.500 -22.721 1.00 67.75 287 GLN A N 1
ATOM 2167 C CA . GLN A 1 287 ? 7.570 17.852 -23.875 1.00 67.75 287 GLN A CA 1
ATOM 2168 C C . GLN A 1 287 ? 7.490 16.340 -23.665 1.00 67.75 287 GLN A C 1
ATOM 2170 O O . GLN A 1 287 ? 8.085 15.792 -22.739 1.00 67.75 287 GLN A O 1
ATOM 2175 N N . LEU A 1 288 ? 6.713 15.671 -24.512 1.00 76.94 288 LEU A N 1
ATOM 2176 C CA . LEU A 1 288 ? 6.642 14.216 -24.550 1.00 76.94 288 LEU A CA 1
ATOM 2177 C C . LEU A 1 288 ? 7.719 13.679 -25.507 1.00 76.94 288 LEU A C 1
ATOM 2179 O O . LEU A 1 288 ? 7.977 14.303 -26.546 1.00 76.94 288 LEU A O 1
ATOM 2183 N N . PRO A 1 289 ? 8.340 12.526 -25.199 1.00 78.00 289 PRO A N 1
ATOM 2184 C CA . PRO A 1 289 ? 9.194 11.839 -26.155 1.00 78.00 289 PRO A CA 1
ATOM 2185 C C . PRO A 1 289 ? 8.340 11.390 -27.349 1.00 78.00 289 PRO A C 1
ATOM 2187 O O . PRO A 1 289 ? 7.358 10.668 -27.188 1.00 78.00 289 PRO A O 1
ATOM 2190 N N . ALA A 1 290 ? 8.700 11.838 -28.551 1.00 80.31 290 ALA A N 1
ATOM 2191 C CA . ALA A 1 290 ? 7.985 11.509 -29.785 1.00 80.31 290 ALA A CA 1
ATOM 2192 C C . ALA A 1 290 ? 8.617 10.329 -30.524 1.00 80.31 290 ALA A C 1
ATOM 2194 O O . ALA A 1 290 ? 7.916 9.539 -31.155 1.00 80.31 290 ALA A O 1
ATOM 2195 N N . ARG A 1 291 ? 9.949 10.220 -30.472 1.00 85.62 291 ARG A N 1
ATOM 2196 C CA . ARG A 1 291 ? 10.698 9.175 -31.171 1.00 85.62 291 ARG A CA 1
ATOM 2197 C C . ARG A 1 291 ? 11.951 8.797 -30.394 1.00 85.62 291 ARG A C 1
ATOM 2199 O O . ARG A 1 291 ? 12.721 9.666 -29.990 1.00 85.62 291 ARG A O 1
ATOM 2206 N N . LEU A 1 292 ? 12.161 7.496 -30.238 1.00 90.44 292 LEU A N 1
ATOM 2207 C CA . LEU A 1 292 ? 13.358 6.927 -29.629 1.00 90.44 292 LEU A CA 1
ATOM 2208 C C . LEU A 1 292 ? 14.217 6.286 -30.719 1.00 90.44 292 LEU A C 1
ATOM 2210 O O . LEU A 1 292 ? 13.691 5.577 -31.581 1.00 90.44 292 LEU A O 1
ATOM 2214 N N . THR A 1 293 ? 15.523 6.524 -30.671 1.00 92.00 293 THR A N 1
ATOM 2215 C CA . THR A 1 293 ? 16.506 5.758 -31.444 1.00 92.00 293 THR A CA 1
ATOM 2216 C C . THR A 1 293 ? 17.067 4.688 -30.522 1.00 92.00 293 THR A C 1
ATOM 2218 O O . THR A 1 293 ? 17.578 4.999 -29.445 1.00 92.00 293 THR A O 1
ATOM 2221 N N . LEU A 1 294 ? 16.952 3.427 -30.930 1.00 94.06 294 LEU A N 1
ATOM 2222 C CA . LEU A 1 294 ? 17.311 2.273 -30.113 1.00 94.06 294 LEU A CA 1
ATOM 2223 C C . LEU A 1 294 ? 18.343 1.412 -30.839 1.00 94.06 294 LEU A C 1
ATOM 2225 O O . LEU A 1 294 ? 18.248 1.205 -32.048 1.00 94.06 294 LEU A O 1
ATOM 2229 N N . ARG A 1 295 ? 19.297 0.862 -30.089 1.00 94.25 295 ARG A N 1
ATOM 2230 C CA . ARG A 1 295 ? 20.213 -0.180 -30.559 1.00 94.25 295 ARG A CA 1
ATOM 2231 C C . ARG A 1 295 ? 19.706 -1.527 -30.066 1.00 94.25 295 ARG A C 1
ATOM 2233 O O . ARG A 1 295 ? 19.818 -1.820 -28.878 1.00 94.25 295 ARG A O 1
ATOM 2240 N N . ARG A 1 296 ? 19.134 -2.329 -30.966 1.00 93.56 296 ARG A N 1
ATOM 2241 C CA . ARG A 1 296 ? 18.668 -3.686 -30.650 1.00 93.56 296 ARG A CA 1
ATOM 2242 C C . ARG A 1 296 ? 19.842 -4.567 -30.215 1.00 93.56 296 ARG A C 1
ATOM 2244 O O . ARG A 1 296 ? 20.881 -4.567 -30.874 1.00 93.56 296 ARG A O 1
ATOM 2251 N N . LEU A 1 297 ? 19.646 -5.306 -29.129 1.00 93.00 297 LEU A N 1
ATOM 2252 C CA . LEU A 1 297 ? 20.535 -6.365 -28.658 1.00 93.00 297 LEU A CA 1
ATOM 2253 C C . LEU A 1 297 ? 19.881 -7.713 -28.985 1.00 93.00 297 LEU A C 1
ATOM 2255 O O . LEU A 1 297 ? 18.658 -7.838 -28.876 1.00 93.00 297 LEU A O 1
ATOM 2259 N N . TYR A 1 298 ? 20.664 -8.687 -29.448 1.00 90.50 298 TYR A N 1
ATOM 2260 C CA . TYR A 1 298 ? 20.131 -9.935 -29.990 1.00 90.50 298 TYR A CA 1
ATOM 2261 C C . TYR A 1 298 ? 20.384 -11.063 -29.013 1.00 90.50 298 TYR A C 1
ATOM 2263 O O . TYR A 1 298 ? 21.514 -11.498 -28.816 1.00 90.50 298 TYR A O 1
ATOM 2271 N N . ARG A 1 299 ? 19.302 -11.621 -28.478 1.00 89.19 299 ARG A N 1
ATOM 2272 C CA . ARG A 1 299 ? 19.423 -12.839 -27.686 1.00 89.19 299 ARG A CA 1
ATOM 2273 C C . ARG A 1 299 ? 19.976 -13.978 -28.560 1.00 89.19 299 ARG A C 1
ATOM 2275 O O . ARG A 1 299 ? 19.644 -14.051 -29.749 1.00 89.19 299 ARG A O 1
ATOM 2282 N N . PRO A 1 300 ? 20.763 -14.905 -27.999 1.00 89.31 300 PRO A N 1
ATOM 2283 C CA . PRO A 1 300 ? 21.312 -16.046 -28.724 1.00 89.31 300 PRO A CA 1
ATOM 2284 C C . PRO A 1 300 ? 20.275 -16.822 -29.551 1.00 89.31 300 PRO A C 1
ATOM 2286 O O . PRO A 1 300 ? 20.554 -17.190 -30.692 1.00 89.31 300 PRO A O 1
ATOM 2289 N N . GLU A 1 301 ? 19.063 -17.027 -29.030 1.00 86.69 301 GLU A N 1
ATOM 2290 C CA . GLU A 1 301 ? 17.959 -17.695 -29.729 1.00 86.69 301 GLU A CA 1
ATOM 2291 C C . GLU A 1 301 ? 17.408 -16.917 -30.932 1.00 86.69 301 GLU A C 1
ATOM 2293 O O . GLU A 1 301 ? 16.864 -17.535 -31.849 1.00 86.69 301 GLU A O 1
ATOM 2298 N N . GLU A 1 302 ? 17.568 -15.591 -30.963 1.00 84.31 302 GLU A N 1
ATOM 2299 C CA . GLU A 1 302 ? 17.199 -14.749 -32.108 1.00 84.31 302 GLU A CA 1
ATOM 2300 C C . GLU A 1 302 ? 18.239 -14.835 -33.231 1.00 84.31 302 GLU A C 1
ATOM 2302 O O . GLU A 1 302 ? 17.905 -14.624 -34.396 1.00 84.31 302 GLU A O 1
ATOM 2307 N N . VAL A 1 303 ? 19.485 -15.180 -32.891 1.00 86.62 303 VAL A N 1
ATOM 2308 C CA . VAL A 1 303 ? 20.559 -15.421 -33.862 1.00 86.62 303 VAL A CA 1
ATOM 2309 C C . VAL A 1 303 ? 20.479 -16.850 -34.398 1.00 86.62 303 VAL A C 1
ATOM 2311 O O . VAL A 1 303 ? 20.460 -17.066 -35.609 1.00 86.62 303 VAL A O 1
ATOM 2314 N N . SER A 1 304 ? 20.453 -17.853 -33.511 1.00 86.81 304 SER A N 1
ATOM 2315 C CA . SER A 1 304 ? 20.262 -19.255 -33.894 1.00 86.81 304 SER A CA 1
ATOM 2316 C C . SER A 1 304 ? 19.932 -20.165 -32.707 1.00 86.81 304 SER A C 1
ATOM 2318 O O . SER A 1 304 ? 20.430 -19.997 -31.595 1.00 86.81 304 SER A O 1
ATOM 2320 N N . LYS A 1 305 ? 19.214 -21.261 -32.979 1.00 85.56 305 LYS A N 1
ATOM 2321 C CA . LYS A 1 305 ? 18.939 -22.308 -31.979 1.00 85.56 305 LYS A CA 1
ATOM 2322 C C . LYS A 1 305 ? 20.214 -22.962 -31.416 1.00 85.56 305 LYS A C 1
ATOM 2324 O O . LYS A 1 305 ? 20.236 -23.414 -30.281 1.00 85.56 305 LYS A O 1
ATOM 2329 N N . ALA A 1 306 ? 21.291 -23.034 -32.197 1.00 87.94 306 ALA A N 1
ATOM 2330 C CA . ALA A 1 306 ? 22.562 -23.592 -31.728 1.00 87.94 306 ALA A CA 1
ATOM 2331 C C . ALA A 1 306 ? 23.336 -22.622 -30.816 1.00 87.94 306 ALA A C 1
ATOM 2333 O O . ALA A 1 306 ? 24.138 -23.062 -29.992 1.00 87.94 306 ALA A O 1
ATOM 2334 N N . ALA A 1 307 ? 23.130 -21.310 -30.968 1.00 86.44 307 ALA A N 1
ATOM 2335 C CA . ALA A 1 307 ? 23.703 -20.310 -30.073 1.00 86.44 307 ALA A CA 1
ATOM 2336 C C . ALA A 1 307 ? 23.012 -20.348 -28.703 1.00 86.44 307 ALA A C 1
ATOM 2338 O O . ALA A 1 307 ? 23.703 -20.343 -27.690 1.00 86.44 307 ALA A O 1
ATOM 2339 N N . SER A 1 308 ? 21.685 -20.518 -28.659 1.00 87.31 308 SER A N 1
ATOM 2340 C CA . SER A 1 308 ? 20.943 -20.571 -27.390 1.00 87.31 308 SER A CA 1
ATOM 2341 C C . SER A 1 308 ? 21.346 -21.727 -26.471 1.00 87.31 308 SER A C 1
ATOM 2343 O O . SER A 1 308 ? 21.319 -21.571 -25.260 1.00 87.31 308 SER A O 1
ATOM 2345 N N . TYR A 1 309 ? 21.753 -22.882 -27.011 1.00 89.44 309 TYR A N 1
ATOM 2346 C CA . TYR A 1 309 ? 22.221 -24.010 -26.185 1.00 89.44 309 TYR A CA 1
ATOM 2347 C C . TYR A 1 309 ? 23.647 -23.847 -25.643 1.00 89.44 309 TYR A C 1
ATOM 2349 O O . TYR A 1 309 ? 24.075 -24.653 -24.821 1.00 89.44 309 TYR A O 1
ATOM 2357 N N . ARG A 1 310 ? 24.399 -22.854 -26.129 1.00 88.94 310 ARG A N 1
ATOM 2358 C CA . ARG A 1 310 ? 25.800 -22.617 -25.742 1.00 88.94 310 ARG A CA 1
ATOM 2359 C C . ARG A 1 310 ? 25.994 -21.337 -24.932 1.00 88.94 310 ARG A C 1
ATOM 2361 O O . ARG A 1 310 ? 27.079 -21.140 -24.400 1.00 88.94 310 ARG A O 1
ATOM 2368 N N . ALA A 1 311 ? 24.976 -20.488 -24.873 1.00 88.69 311 ALA A N 1
ATOM 2369 C CA . ALA A 1 311 ? 25.024 -19.190 -24.226 1.00 88.69 311 ALA A CA 1
ATOM 2370 C C . ALA A 1 311 ? 24.476 -19.241 -22.793 1.00 88.69 311 ALA A C 1
ATOM 2372 O O . ALA A 1 311 ? 23.648 -20.090 -22.449 1.00 88.69 311 ALA A O 1
ATOM 2373 N N . GLY A 1 312 ? 24.931 -18.306 -21.963 1.00 86.50 312 GLY A N 1
ATOM 2374 C CA . GLY A 1 312 ? 24.313 -17.998 -20.684 1.00 86.50 312 GLY A CA 1
ATOM 2375 C C . GLY A 1 312 ? 22.943 -17.352 -20.880 1.00 86.50 312 GLY A C 1
ATOM 2376 O O . GLY A 1 312 ? 22.648 -16.736 -21.901 1.00 86.50 312 GLY A O 1
ATOM 2377 N N . TRP A 1 313 ? 22.083 -17.466 -19.871 1.00 78.00 313 TRP A N 1
ATOM 2378 C CA . TR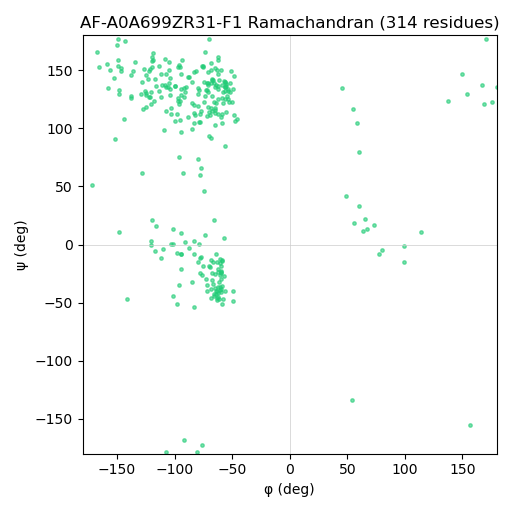P A 1 313 ? 20.708 -16.966 -19.958 1.00 78.00 313 TRP A CA 1
ATOM 2379 C C . TRP A 1 313 ? 20.586 -15.429 -20.018 1.00 78.00 313 TRP A C 1
ATOM 2381 O O . TRP A 1 313 ? 19.514 -14.912 -20.334 1.00 78.00 313 TRP A O 1
ATOM 2391 N N . TRP A 1 314 ? 21.674 -14.710 -19.722 1.00 82.31 314 TRP A N 1
ATOM 2392 C CA . TRP A 1 314 ? 21.777 -13.248 -19.773 1.00 82.31 314 TRP A CA 1
ATOM 2393 C C . TRP A 1 314 ? 22.526 -12.718 -21.002 1.00 82.31 314 TRP A C 1
ATOM 2395 O O . TRP A 1 314 ? 22.708 -11.505 -21.109 1.00 82.31 314 TRP A O 1
ATOM 2405 N N . ASP A 1 315 ? 22.990 -13.592 -21.895 1.00 86.88 315 ASP A N 1
ATOM 2406 C CA . ASP A 1 315 ? 23.789 -13.173 -23.048 1.00 86.88 315 ASP A CA 1
ATOM 2407 C C . ASP A 1 315 ? 22.903 -12.432 -24.070 1.00 86.88 315 ASP A C 1
ATOM 2409 O O . ASP A 1 315 ? 21.748 -12.812 -24.302 1.00 86.88 315 ASP A O 1
ATOM 2413 N N . LEU A 1 316 ? 23.436 -11.352 -24.652 1.00 83.12 316 LEU A N 1
ATOM 2414 C CA . LEU A 1 316 ? 22.742 -10.379 -25.512 1.00 83.12 316 LEU A CA 1
ATOM 2415 C C . LEU A 1 316 ? 23.624 -9.873 -26.663 1.00 83.12 316 LEU A C 1
ATOM 2417 O O . LEU A 1 316 ? 24.866 -9.963 -26.531 1.00 83.12 316 LEU A O 1
#

Radius of gyration: 36.51 Å; Cα contacts (8 Å, |Δi|>4): 403; chains: 1; bounding box: 53×113×92 Å

Secondary structure (DSSP, 8-state):
------S----S-EEEEE--STTSPPEEEEEEEEEE-TT--EEEEEEEEEEGGGSTTGGGS-TTEEEEEEEEEEEEGGG--EEEEEEE------GGGHHHHHHHHHHHHHHHHHHHHTTPPPPEEEEEEEEGGGTEEEPPPTTTT--TT----PPPPPP-SEEEPGGGSEEEETTEEEETT-EEEE-TTTTGGGSS-------------------PPPP----------------------------TTTTT---SS---TT-PPPEEEEEEEEEEPP--TT-SS---EEEEEEEEE--HHHH-HHHHTTS-TT--

pLDDT: mean 74.22, std 23.53, range [24.95, 97.31]

Sequence (316 aa):
GVGQLGGACPAQGRCWTHPVQQGQEPERGLVVSLFQDASEQKMVQVRLLLHGSQTVLGDVASDSELFVTEEVVVRPLAEVAGLCHAQLLQRPWVWAQRQQHFRDDEALRKANDERREAGQPLHYIYRSYYQPSQGMFCALPPGLLDVSKGAYVEDPSKPISLGLLPGGAGFIKAGVEYRIGDVMYLHPQTFDDDLVPRKAIKKEGGPKASKAKKGRAQRKAGVTPAASGGVTDPMDPAFDSGEASVPDYVKGKSSKGGSNLHLRPFAVAQLVECHSARPGAAALALQLPARLTLRRLYRPEEVSKAASYRAGWWDL